Protein AF-A0A0A8L487-F1 (afdb_monomer_lite)

Foldseek 3Di:
DVVVVVVVVVVVVVVVVVVQVVCLVVLNDPNSVVVVVVVVVVVVVVVVVVVVVVVVVVVVVVVVVVVVVVVVVVVVVVVVVVVDDDPVVVVVVVVVVVVVVVVVVVVLVVQLVVQLLVLLVVQVKAADDPPPPPPQARIDTVNQGAQFLQNNVVDDLVSNLVNLQSLVVSLVSNCVSVVHDQPDPDGSDDPPCSLLSQLSSLLSLVVSCVSLVLEDQQADSLVCCVPQNSSNSVSCSSVVHRDDDPNPSPDDDDSDSVVSSVSSVVRRPDD

Sequence (271 aa):
MKLLLLQQEVEQLKEEVGKQLDGGFAGKGQLGKQLQKLDVYNEKHRLVKLRQRVHLVKNKLDSKRDRHAQLEQHLKDRKRSQLDGNAQGIEEVVAEETLGMRMLSQVLQRNQSVLFAELCQWFRIEKCDEESSSNLSAYTIWEMPIANLKYTNEMEPEKLILSMQYVQQYISFSLNIWLFEGTSDVPITNDQSIIQNYSQLIYNTLRLLRARNLVSESVSIRDILIRYDLDGMLYHFSRNIFLSSLDDASNAYPPTLQNIKLLVTSMIPSI

Structure (mmCIF, N/CA/C/O backbone):
data_AF-A0A0A8L487-F1
#
_entry.id   AF-A0A0A8L487-F1
#
loop_
_atom_site.group_PDB
_atom_site.id
_atom_site.type_symbol
_atom_site.label_atom_id
_atom_site.label_alt_id
_atom_site.label_comp_id
_atom_site.label_asym_id
_atom_site.label_entity_id
_atom_site.label_seq_id
_atom_site.pdbx_PDB_ins_code
_atom_site.Cartn_x
_atom_site.Cartn_y
_atom_site.Cartn_z
_atom_site.occupancy
_atom_site.B_iso_or_equiv
_atom_site.auth_seq_id
_atom_site.auth_comp_id
_atom_site.auth_asym_id
_atom_site.auth_atom_id
_atom_site.pdbx_PDB_model_num
ATOM 1 N N . MET A 1 1 ? -0.653 83.444 -1.523 1.00 54.44 1 MET A N 1
ATOM 2 C CA . MET A 1 1 ? -1.678 83.400 -0.451 1.00 54.44 1 MET A CA 1
ATOM 3 C C . MET A 1 1 ? -2.549 82.142 -0.494 1.00 54.44 1 MET A C 1
ATOM 5 O O . MET A 1 1 ? -2.599 81.458 0.512 1.00 54.44 1 MET A O 1
ATOM 9 N N . LYS A 1 2 ? -3.173 81.772 -1.627 1.00 57.38 2 LYS A N 1
ATOM 10 C CA . LYS A 1 2 ? -4.039 80.570 -1.716 1.00 57.38 2 LYS A CA 1
ATOM 11 C C . LYS A 1 2 ? -3.330 79.226 -1.451 1.00 57.38 2 LYS A C 1
ATOM 13 O O . LYS A 1 2 ? -3.912 78.364 -0.814 1.00 57.38 2 LYS A O 1
ATOM 18 N N . LEU A 1 3 ? -2.071 79.069 -1.875 1.00 63.00 3 LEU A N 1
ATOM 19 C CA . LEU A 1 3 ? -1.277 77.848 -1.637 1.00 63.00 3 LEU A CA 1
ATOM 20 C C . LEU A 1 3 ? -0.909 77.626 -0.161 1.00 63.00 3 LEU A C 1
ATOM 22 O O . LEU A 1 3 ? -0.902 76.491 0.292 1.00 63.00 3 LEU A O 1
ATOM 26 N N . LEU A 1 4 ? -0.656 78.704 0.589 1.00 71.50 4 LEU A N 1
ATOM 27 C CA . LEU A 1 4 ? -0.342 78.637 2.022 1.00 71.50 4 LEU A CA 1
ATOM 28 C C . LEU A 1 4 ? -1.570 78.254 2.857 1.00 71.50 4 LEU A C 1
ATOM 30 O O . LEU A 1 4 ? -1.445 77.471 3.790 1.00 71.50 4 LEU A O 1
ATOM 34 N N . LEU A 1 5 ? -2.753 78.756 2.483 1.00 76.00 5 LEU A N 1
ATOM 35 C CA . LEU A 1 5 ? -4.018 78.384 3.124 1.00 76.00 5 LEU A CA 1
ATOM 36 C C . LEU A 1 5 ? -4.372 76.914 2.857 1.00 76.00 5 LEU A C 1
ATOM 38 O O . LEU A 1 5 ? -4.698 76.195 3.792 1.00 76.00 5 LEU A O 1
ATOM 42 N N . LEU A 1 6 ? -4.192 76.440 1.619 1.00 70.81 6 LEU A N 1
ATOM 43 C CA . LEU A 1 6 ? -4.351 75.022 1.271 1.00 70.81 6 LEU A CA 1
ATOM 44 C C . LEU A 1 6 ? -3.363 74.118 2.023 1.00 70.81 6 LEU A C 1
ATOM 46 O O . LEU A 1 6 ? -3.737 73.040 2.468 1.00 70.81 6 LEU A O 1
ATOM 50 N N . GLN A 1 7 ? -2.111 74.549 2.201 1.00 74.25 7 GLN A N 1
ATOM 51 C CA . GLN A 1 7 ? -1.133 73.803 3.001 1.00 74.25 7 GLN A CA 1
ATOM 52 C C . GLN A 1 7 ? -1.535 73.717 4.477 1.00 74.25 7 GLN A C 1
ATOM 54 O O . GLN A 1 7 ? -1.377 72.664 5.089 1.00 74.25 7 GLN A O 1
ATOM 59 N N . GLN A 1 8 ? -2.079 74.800 5.035 1.00 79.81 8 GLN A N 1
ATOM 60 C CA . GLN A 1 8 ? -2.584 74.819 6.407 1.00 79.81 8 GLN A CA 1
ATOM 61 C C . GLN A 1 8 ? -3.815 73.926 6.586 1.00 79.81 8 GLN A C 1
ATOM 63 O O . GLN A 1 8 ? -3.880 73.187 7.564 1.00 79.81 8 GLN A O 1
ATOM 68 N N . GLU A 1 9 ? -4.755 73.945 5.641 1.00 76.56 9 GLU A N 1
ATOM 69 C CA . GLU A 1 9 ? -5.935 73.071 5.666 1.00 76.56 9 GLU A CA 1
ATOM 70 C C . GLU A 1 9 ? -5.547 71.590 5.543 1.00 76.56 9 GLU A C 1
ATOM 72 O O . GLU A 1 9 ? -6.096 70.746 6.248 1.00 76.56 9 GLU A O 1
ATOM 77 N N . VAL A 1 10 ? -4.556 71.264 4.706 1.00 76.50 10 VAL A N 1
ATOM 78 C CA . VAL A 1 10 ? -4.051 69.889 4.559 1.00 76.50 10 VAL A CA 1
ATOM 79 C C . VAL A 1 10 ? -3.333 69.408 5.823 1.00 76.50 10 VAL A C 1
ATOM 81 O O . VAL A 1 10 ? -3.543 68.267 6.232 1.00 76.50 10 VAL A O 1
ATOM 84 N N . GLU A 1 11 ? -2.522 70.248 6.472 1.00 78.56 11 GLU A N 1
ATOM 85 C CA . GLU A 1 11 ? -1.881 69.892 7.749 1.00 78.56 11 GLU A CA 1
ATOM 86 C C . GLU A 1 11 ? -2.906 69.736 8.885 1.00 78.56 11 GLU A C 1
ATOM 88 O O . GLU A 1 11 ? -2.810 68.797 9.674 1.00 78.56 11 GLU A O 1
ATOM 93 N N . GLN A 1 12 ? -3.950 70.570 8.926 1.00 78.31 12 GLN A N 1
ATOM 94 C CA . GLN A 1 12 ? -5.044 70.419 9.894 1.00 78.31 12 GLN A CA 1
ATOM 95 C C . GLN A 1 12 ? -5.823 69.117 9.681 1.00 78.31 12 GLN A C 1
ATOM 97 O O . GLN A 1 12 ? -6.021 68.364 10.633 1.00 78.31 12 GLN A O 1
ATOM 102 N N . LEU A 1 13 ? -6.189 68.797 8.435 1.00 75.69 13 LEU A N 1
ATOM 103 C CA . LEU A 1 13 ? -6.849 67.533 8.093 1.00 75.69 13 LEU A CA 1
ATOM 104 C C . LEU A 1 13 ? -5.976 66.322 8.439 1.00 75.69 13 LEU A C 1
ATOM 106 O O . LEU A 1 13 ? -6.479 65.305 8.913 1.00 75.69 13 LEU A O 1
ATOM 110 N N . LYS A 1 14 ? -4.661 66.426 8.242 1.00 77.75 14 LYS A N 1
ATOM 111 C CA . LYS A 1 14 ? -3.708 65.365 8.575 1.00 77.75 14 LYS A CA 1
ATOM 112 C C . LYS A 1 14 ? -3.603 65.139 10.084 1.00 77.75 14 LYS A C 1
ATOM 114 O O . LYS A 1 14 ? -3.602 63.986 10.513 1.00 77.75 14 LYS A O 1
ATOM 119 N N . GLU A 1 15 ? -3.566 66.197 10.894 1.00 77.31 15 GLU A N 1
ATOM 120 C CA . GLU A 1 15 ? -3.622 66.068 12.356 1.00 77.31 15 GLU A CA 1
ATOM 121 C C . GLU A 1 15 ? -4.956 65.493 12.841 1.00 77.31 15 GLU A C 1
ATOM 123 O O . GLU A 1 15 ? -4.983 64.688 13.774 1.00 77.31 15 GLU A O 1
ATOM 128 N N . GLU A 1 16 ? -6.068 65.904 12.236 1.00 72.75 16 GLU A N 1
ATOM 129 C CA . GLU A 1 16 ? -7.404 65.472 12.642 1.00 72.75 16 GLU A CA 1
ATOM 130 C C . GLU A 1 16 ? -7.633 63.989 12.316 1.00 72.75 16 GLU A C 1
ATOM 132 O O . GLU A 1 16 ? -8.106 63.226 13.162 1.00 72.75 16 GLU A O 1
ATOM 137 N N . VAL A 1 17 ? -7.175 63.546 11.141 1.00 67.44 17 VAL A N 1
ATOM 138 C CA . VAL A 1 17 ? -7.142 62.129 10.753 1.00 67.44 17 VAL A CA 1
ATOM 139 C C . VAL A 1 17 ? -6.165 61.339 11.628 1.00 67.44 17 VAL A C 1
ATOM 141 O O . VAL A 1 17 ? -6.508 60.244 12.072 1.00 67.44 17 VAL A O 1
ATOM 144 N N . GLY A 1 18 ? -4.992 61.893 11.952 1.00 67.75 18 GLY A N 1
ATOM 145 C CA . GLY A 1 18 ? -4.028 61.273 12.869 1.00 67.75 18 GLY A CA 1
ATOM 146 C C . GLY A 1 18 ? -4.623 61.019 14.257 1.00 67.75 18 GLY A C 1
ATOM 147 O O . GLY A 1 18 ? -4.592 59.895 14.752 1.00 67.75 18 GLY A O 1
ATOM 148 N N . LYS A 1 19 ? -5.291 62.021 14.843 1.00 65.00 19 LYS A N 1
ATOM 149 C CA . LYS A 1 19 ? -5.972 61.900 16.146 1.00 65.00 19 LYS A CA 1
ATOM 150 C C . LYS A 1 19 ? -7.142 60.908 16.110 1.00 65.00 19 LYS A C 1
ATOM 152 O O . LYS A 1 19 ? -7.378 60.206 17.096 1.00 65.00 19 LYS A O 1
ATOM 157 N N . GLN A 1 20 ? -7.873 60.821 14.997 1.00 61.28 20 GLN A N 1
ATOM 158 C CA . GLN A 1 20 ? -8.946 59.833 14.826 1.00 61.28 20 GLN A CA 1
ATOM 159 C C . GLN A 1 20 ? -8.416 58.404 14.668 1.00 61.28 20 GLN A C 1
ATOM 161 O O . GLN A 1 20 ? -9.015 57.475 15.217 1.00 61.28 20 GLN A O 1
ATOM 166 N N . LEU A 1 21 ? -7.294 58.219 13.970 1.00 60.22 21 LEU A N 1
ATOM 167 C CA . LEU A 1 21 ? -6.626 56.925 13.846 1.00 60.22 21 LEU A CA 1
ATOM 168 C C . LEU A 1 21 ? -6.054 56.480 15.196 1.00 60.22 21 LEU A C 1
ATOM 170 O O . LEU A 1 21 ? -6.363 55.377 15.644 1.00 60.22 21 LEU A O 1
ATOM 174 N N . ASP A 1 22 ? -5.354 57.360 15.911 1.00 60.41 22 ASP A N 1
ATOM 175 C CA . ASP A 1 22 ? -4.797 57.058 17.234 1.00 60.41 22 ASP A CA 1
ATOM 176 C C . ASP A 1 22 ? -5.899 56.764 18.270 1.00 60.41 22 ASP A C 1
ATOM 178 O O . ASP A 1 22 ? -5.801 55.820 19.058 1.00 60.41 22 ASP A O 1
ATOM 182 N N . GLY A 1 23 ? -7.020 57.495 18.226 1.00 55.66 23 GLY A N 1
ATOM 183 C CA . GLY A 1 23 ? -8.204 57.215 19.049 1.00 55.66 23 GLY A CA 1
ATOM 184 C C . GLY A 1 23 ? -8.968 55.941 18.645 1.00 55.66 23 GLY A C 1
ATOM 185 O O . GLY A 1 23 ? -9.620 55.306 19.487 1.00 55.66 23 GLY A O 1
ATOM 186 N N . GLY A 1 24 ? -8.884 55.550 17.371 1.00 54.09 24 GLY A N 1
ATOM 187 C CA . GLY A 1 24 ? -9.436 54.314 16.817 1.00 54.09 24 GLY A CA 1
ATOM 188 C C . GLY A 1 24 ? -8.656 53.076 17.262 1.00 54.09 24 GLY A C 1
ATOM 189 O O . GLY A 1 24 ? -9.270 52.112 17.724 1.00 54.09 24 GLY A O 1
ATOM 190 N N . PHE A 1 25 ? -7.323 53.139 17.217 1.00 54.44 25 PHE A N 1
ATOM 191 C CA . PHE A 1 25 ? -6.425 52.080 17.690 1.00 54.44 25 PHE A CA 1
ATOM 192 C C . PHE A 1 25 ? -6.387 51.967 19.223 1.00 54.44 25 PHE A C 1
ATOM 194 O O . PHE A 1 25 ? -6.258 50.865 19.750 1.00 54.44 25 PHE A O 1
ATOM 201 N N . ALA A 1 26 ? -6.615 53.062 19.958 1.00 56.38 26 ALA A N 1
ATOM 202 C CA . ALA A 1 26 ? -6.742 53.054 21.421 1.00 56.38 26 ALA A CA 1
ATOM 203 C C . ALA A 1 26 ? -8.111 52.554 21.948 1.00 56.38 26 ALA A C 1
ATOM 205 O O . ALA A 1 26 ? -8.386 52.633 23.148 1.00 56.38 26 ALA A O 1
ATOM 206 N N . GLY A 1 27 ? -9.007 52.066 21.078 1.00 55.84 27 GLY A N 1
ATOM 207 C CA . GLY A 1 27 ? -10.281 51.454 21.479 1.00 55.84 27 GLY A CA 1
ATOM 208 C C . GLY A 1 27 ? -11.403 52.427 21.878 1.00 55.84 27 GLY A C 1
ATOM 209 O O . GLY A 1 27 ? -12.459 51.980 22.326 1.00 55.84 27 GLY A O 1
ATOM 210 N N . LYS A 1 28 ? -11.223 53.749 21.723 1.00 57.69 28 LYS A N 1
ATOM 211 C CA . LYS A 1 28 ? -12.230 54.762 22.114 1.00 57.69 28 LYS A CA 1
ATOM 212 C C . LYS A 1 28 ? -13.146 55.214 20.961 1.00 57.69 28 LYS A C 1
ATOM 214 O O . LYS A 1 28 ? -14.237 55.716 21.235 1.00 57.69 28 LYS A O 1
ATOM 219 N N . GLY A 1 29 ? -12.766 54.985 19.698 1.00 62.41 29 GLY A N 1
ATOM 220 C CA . GLY A 1 29 ? -13.599 55.236 18.505 1.00 62.41 29 GLY A CA 1
ATOM 221 C C . GLY A 1 29 ? -14.628 54.132 18.186 1.00 62.41 29 GLY A C 1
ATOM 222 O O . GLY A 1 29 ? -14.568 53.031 18.736 1.00 62.41 29 GLY A O 1
ATOM 223 N N . GLN A 1 30 ? -15.580 54.396 17.275 1.00 64.81 30 GLN A N 1
ATOM 224 C CA . GLN A 1 30 ? -16.586 53.404 16.836 1.00 64.81 30 GLN A CA 1
ATOM 225 C C . GLN A 1 30 ? -15.948 52.124 16.263 1.00 64.81 30 GLN A C 1
ATOM 227 O O . GLN A 1 30 ? -16.400 51.028 16.592 1.00 64.81 30 GLN A O 1
ATOM 232 N N . LEU A 1 31 ? -14.865 52.256 15.489 1.00 62.50 31 LEU A N 1
ATOM 233 C CA . LEU A 1 31 ? -14.100 51.130 14.939 1.00 62.50 31 LEU A CA 1
ATOM 234 C C . LEU A 1 31 ? -13.396 50.312 16.033 1.00 62.50 31 LEU A C 1
ATOM 236 O O . LEU A 1 31 ? -13.484 49.088 16.032 1.00 62.50 31 LEU A O 1
ATOM 240 N N . GLY A 1 32 ? -12.792 50.969 17.027 1.00 65.62 32 GLY A N 1
ATOM 241 C CA . GLY A 1 32 ? -12.173 50.293 18.173 1.00 65.62 32 GLY A CA 1
ATOM 242 C C . GLY A 1 32 ? -13.182 49.491 19.006 1.00 65.62 32 GLY A C 1
ATOM 243 O O . GLY A 1 32 ? -12.915 48.354 19.389 1.00 65.62 32 GLY A O 1
ATOM 244 N N . LYS A 1 33 ? -14.395 50.026 19.203 1.00 70.88 33 LYS A N 1
ATOM 245 C CA . LYS A 1 33 ? -15.501 49.300 19.855 1.00 70.88 33 LYS A CA 1
ATOM 246 C C . LYS A 1 33 ? -16.010 48.121 19.019 1.00 70.88 33 LYS A C 1
ATOM 248 O O . LYS A 1 33 ? -16.448 47.123 19.588 1.00 70.88 33 LYS A O 1
ATOM 253 N N . GLN A 1 34 ? -15.998 48.224 17.688 1.00 71.88 34 GLN A N 1
ATOM 254 C CA . GLN A 1 34 ? -16.368 47.120 16.794 1.00 71.88 34 GLN A CA 1
ATOM 255 C C . GLN A 1 34 ? -15.306 46.011 16.786 1.00 71.88 34 GLN A C 1
ATOM 257 O O . GLN A 1 34 ? -15.676 44.842 16.873 1.00 71.88 34 GLN A O 1
ATOM 262 N N . LEU A 1 35 ? -14.016 46.361 16.784 1.00 73.56 35 LEU A N 1
ATOM 263 C CA . LEU A 1 35 ? -12.909 45.406 16.913 1.00 73.56 35 LEU A CA 1
ATOM 264 C C . LEU A 1 35 ? -12.944 44.673 18.259 1.00 73.56 35 LEU A C 1
ATOM 266 O O . LEU A 1 35 ? -12.934 43.449 18.278 1.00 73.56 35 LEU A O 1
ATOM 270 N N . GLN A 1 36 ? -13.141 45.388 19.371 1.00 74.12 36 GLN A N 1
ATOM 271 C CA . GLN A 1 36 ? -13.311 44.756 20.687 1.00 74.12 36 GLN A CA 1
ATOM 272 C C . GLN A 1 36 ? -14.511 43.799 20.727 1.00 74.12 36 GLN A C 1
ATOM 274 O O . GLN A 1 36 ? -14.439 42.729 21.327 1.00 74.12 36 GLN A O 1
ATOM 279 N N . LYS A 1 37 ? -15.628 44.147 20.073 1.00 77.56 37 LYS A N 1
ATOM 280 C CA . LYS A 1 37 ? -16.779 43.237 19.948 1.00 77.56 37 LYS A CA 1
ATOM 281 C C . LYS A 1 37 ? -16.441 41.993 19.127 1.00 77.56 37 LYS A C 1
ATOM 283 O O . LYS A 1 37 ? -16.927 40.915 19.464 1.00 77.56 37 LYS A O 1
ATOM 288 N N . LEU A 1 38 ? -15.632 42.133 18.079 1.00 79.88 38 LEU A N 1
ATOM 289 C CA . LEU A 1 38 ? -15.175 41.025 17.246 1.00 79.88 38 LEU A CA 1
ATOM 290 C C . LEU A 1 38 ? -14.206 40.111 18.011 1.00 79.88 38 LEU A C 1
ATOM 292 O O . LEU A 1 38 ? -14.369 38.895 17.962 1.00 79.88 38 LEU A O 1
ATOM 296 N N . ASP A 1 39 ? -13.299 40.670 18.811 1.00 77.38 39 ASP A N 1
ATOM 297 C CA . ASP A 1 39 ? -12.413 39.904 19.696 1.00 77.38 39 ASP A CA 1
ATOM 298 C C . ASP A 1 39 ? -13.201 39.140 20.764 1.00 77.38 39 ASP A C 1
ATOM 300 O O . ASP A 1 39 ? -13.000 37.940 20.955 1.00 77.38 39 ASP A O 1
ATOM 304 N N . VAL A 1 40 ? -14.180 39.791 21.402 1.00 81.12 40 VAL A N 1
ATOM 305 C CA . VAL A 1 40 ? -15.086 39.139 22.362 1.00 81.12 40 VAL A CA 1
ATOM 306 C C . VAL A 1 40 ? -15.902 38.032 21.689 1.00 81.12 40 VAL A C 1
ATOM 308 O O . VAL A 1 40 ? -16.119 36.973 22.283 1.00 81.12 40 VAL A O 1
ATOM 311 N N . TYR A 1 41 ? -16.351 38.239 20.449 1.00 84.56 41 TYR A N 1
ATOM 312 C CA . TYR A 1 41 ? -17.066 37.218 19.686 1.00 84.56 41 TYR A CA 1
ATOM 313 C C . TYR A 1 41 ? -16.162 36.028 19.340 1.00 84.56 41 TYR A C 1
ATOM 315 O O . TYR A 1 41 ? -16.564 34.877 19.532 1.00 84.56 41 TYR A O 1
ATOM 323 N N . ASN A 1 42 ? -14.929 36.289 18.907 1.00 82.25 42 ASN A N 1
ATOM 324 C CA . ASN A 1 42 ? -13.933 35.267 18.598 1.00 82.25 42 ASN A CA 1
ATOM 325 C C . ASN A 1 42 ? -13.561 34.448 19.838 1.00 82.25 42 ASN A C 1
ATOM 327 O O . ASN A 1 42 ? -13.560 33.217 19.781 1.00 82.25 42 ASN A O 1
ATOM 331 N N . GLU A 1 43 ? -13.338 35.098 20.980 1.00 81.81 43 GLU A N 1
ATOM 332 C CA . GLU A 1 43 ? -13.072 34.413 22.248 1.00 81.81 43 GLU A CA 1
ATOM 333 C C . GLU A 1 43 ? -14.289 33.620 22.739 1.00 81.81 43 GLU A C 1
ATOM 335 O O . GLU A 1 43 ? -14.159 32.469 23.165 1.00 81.81 43 GLU A O 1
ATOM 340 N N . LYS A 1 44 ? -15.512 34.144 22.579 1.00 87.06 44 LYS A N 1
ATOM 341 C CA . LYS A 1 44 ? -16.740 33.383 22.865 1.00 87.06 44 LYS A CA 1
ATOM 342 C C . LYS A 1 44 ? -16.849 32.145 21.972 1.00 87.06 44 LYS A C 1
ATOM 344 O O . LYS A 1 44 ? -17.183 31.063 22.459 1.00 87.06 44 LYS A O 1
ATOM 349 N N . HIS A 1 45 ? -16.528 32.268 20.686 1.00 87.25 45 HIS A N 1
ATOM 350 C CA . HIS A 1 45 ? -16.516 31.139 19.761 1.00 87.25 45 HIS A CA 1
ATOM 351 C C . HIS A 1 45 ? -15.440 30.110 20.145 1.00 87.25 45 HIS A C 1
ATOM 353 O O . HIS A 1 45 ? -15.689 28.897 20.106 1.00 87.25 45 HIS A O 1
ATOM 359 N N . ARG A 1 46 ? -14.252 30.568 20.551 1.00 88.00 46 ARG A N 1
ATOM 360 C CA . ARG A 1 46 ? -13.164 29.712 21.031 1.00 88.00 46 ARG A CA 1
ATOM 361 C C . ARG A 1 46 ? -13.568 28.957 22.296 1.00 88.00 46 ARG A C 1
ATOM 363 O O . ARG A 1 46 ? -13.370 27.744 22.355 1.00 88.00 46 ARG A O 1
ATOM 370 N N . LEU A 1 47 ? -14.218 29.626 23.249 1.00 90.00 47 LEU A N 1
ATOM 371 C CA . LEU A 1 47 ? -14.769 29.015 24.461 1.00 90.00 47 LEU A CA 1
ATOM 372 C C . LEU A 1 47 ? -15.819 27.945 24.154 1.00 90.00 47 LEU A C 1
ATOM 374 O O . LEU A 1 47 ? -15.798 26.883 24.772 1.00 90.00 47 LEU A O 1
ATOM 378 N N . VAL A 1 48 ? -16.713 28.177 23.187 1.00 90.50 48 VAL A N 1
ATOM 379 C CA . VAL A 1 48 ? -17.699 27.167 22.762 1.00 90.50 48 V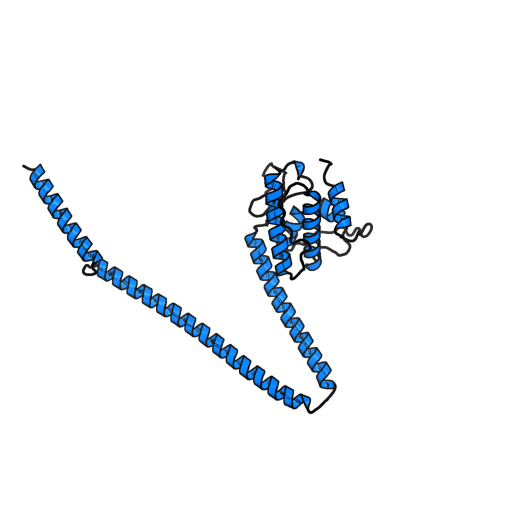AL A CA 1
ATOM 380 C C . VAL A 1 48 ? -17.001 25.931 22.190 1.00 90.50 48 VAL A C 1
ATOM 382 O O . VAL A 1 48 ? -17.298 24.815 22.620 1.00 90.50 48 VAL A O 1
ATOM 385 N N . LYS A 1 49 ? -16.019 26.112 21.294 1.00 88.94 49 LYS A N 1
ATOM 386 C CA . LYS A 1 49 ? -15.213 25.001 20.755 1.00 88.94 49 LYS A CA 1
ATOM 387 C C . LYS A 1 49 ? -14.472 24.251 21.868 1.00 88.94 49 LYS A C 1
ATOM 389 O O . LYS A 1 49 ? -14.414 23.022 21.852 1.00 88.94 49 LYS A O 1
ATOM 394 N N . LEU A 1 50 ? -13.925 24.971 22.848 1.00 89.25 50 LEU A N 1
ATOM 395 C CA . LEU A 1 50 ? -13.226 24.371 23.982 1.00 89.25 50 LEU A CA 1
ATOM 396 C C . LEU A 1 50 ? -14.181 23.544 24.854 1.00 89.25 50 LEU A C 1
ATOM 398 O O . LEU A 1 50 ? -13.866 22.406 25.185 1.00 89.25 50 LEU A O 1
ATOM 402 N N . ARG A 1 51 ? -15.377 24.065 25.158 1.00 89.50 51 ARG A N 1
ATOM 403 C CA . ARG A 1 51 ? -16.417 23.338 25.908 1.00 89.50 51 ARG A CA 1
ATOM 404 C C . ARG A 1 51 ? -16.858 22.067 25.191 1.00 89.50 51 ARG A C 1
ATOM 406 O O . ARG A 1 51 ? -16.976 21.029 25.832 1.00 89.50 51 ARG A O 1
ATOM 413 N N . GLN A 1 52 ? -17.048 22.125 23.872 1.00 90.62 52 GLN A N 1
ATOM 414 C CA . GLN A 1 52 ? -17.368 20.942 23.068 1.00 90.62 52 GLN A CA 1
ATOM 415 C C . GLN A 1 52 ? -16.254 19.891 23.147 1.00 90.62 52 GLN A C 1
ATOM 417 O O . GLN A 1 52 ? -16.534 18.716 23.373 1.00 90.62 52 GLN A O 1
ATOM 422 N N . ARG A 1 53 ? -14.983 20.304 23.041 1.00 88.25 53 ARG A N 1
ATOM 423 C CA . ARG A 1 53 ? -13.836 19.396 23.209 1.00 88.25 53 ARG A CA 1
ATOM 424 C C . ARG A 1 53 ? -13.787 18.782 24.607 1.00 88.25 53 ARG A C 1
ATOM 426 O O . ARG A 1 53 ? -13.596 17.576 24.717 1.00 88.25 53 ARG A O 1
ATOM 433 N N . VAL A 1 54 ? -14.004 19.575 25.656 1.00 90.88 54 VAL A N 1
ATOM 434 C CA . VAL A 1 54 ? -14.061 19.083 27.044 1.00 90.88 54 VAL A CA 1
ATOM 435 C C . VAL A 1 54 ? -15.181 18.058 27.210 1.00 90.88 54 VAL A C 1
ATOM 437 O O . VAL A 1 54 ? -14.956 17.005 27.799 1.00 90.88 54 VAL A O 1
ATOM 440 N N . HIS A 1 55 ? -16.361 18.314 26.642 1.00 91.50 55 HIS A N 1
ATOM 441 C CA . HIS A 1 55 ? -17.479 17.375 26.694 1.00 91.50 55 HIS A CA 1
ATOM 442 C C . HIS A 1 55 ? -17.164 16.059 25.963 1.00 91.50 55 HIS A C 1
ATOM 444 O O . HIS A 1 55 ? -17.387 14.984 26.510 1.00 91.50 55 HIS A O 1
ATOM 450 N N . LEU A 1 56 ? -16.550 16.123 24.776 1.00 90.19 56 LEU A N 1
ATOM 451 C CA . LEU A 1 56 ? -16.101 14.931 24.046 1.00 90.19 56 LEU A CA 1
ATOM 452 C C . LEU A 1 56 ? -15.051 14.126 24.824 1.00 90.19 56 LEU A C 1
ATOM 454 O O . LEU A 1 56 ? -15.109 12.897 24.843 1.00 90.19 56 LEU A O 1
ATOM 458 N N . VAL A 1 57 ? -14.092 14.800 25.465 1.00 90.38 57 VAL A N 1
ATOM 459 C CA . VAL A 1 57 ? -13.077 14.141 26.302 1.00 90.38 57 VAL A CA 1
ATOM 460 C C . VAL A 1 57 ? -13.725 13.484 27.518 1.00 90.38 57 VAL A C 1
ATOM 462 O O . VAL A 1 57 ? -13.381 12.348 27.832 1.00 90.38 57 VAL A O 1
ATOM 465 N N . LYS A 1 58 ? -14.698 14.147 28.154 1.00 92.19 58 LYS A N 1
ATOM 466 C CA . LYS A 1 58 ? -15.456 13.580 29.272 1.00 92.19 58 LYS A CA 1
ATOM 467 C C . LYS A 1 58 ? -16.211 12.316 28.854 1.00 92.19 58 LYS A C 1
ATOM 469 O O . LYS A 1 58 ? -16.024 11.283 29.480 1.00 92.19 58 LYS A O 1
ATOM 474 N N . ASN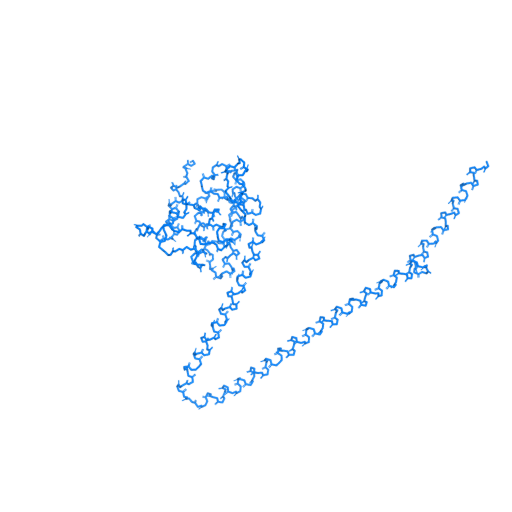 A 1 59 ? -16.933 12.348 27.733 1.00 90.62 59 ASN A N 1
ATOM 475 C CA . ASN A 1 59 ? -17.656 11.173 27.228 1.00 90.62 59 ASN A CA 1
ATOM 476 C C . ASN A 1 59 ? -16.705 10.003 26.910 1.00 90.62 59 ASN A C 1
ATOM 478 O O . ASN A 1 59 ? -17.021 8.845 27.176 1.00 90.62 59 ASN A O 1
ATOM 482 N N . LYS A 1 60 ? -15.507 10.291 26.379 1.00 90.88 60 LYS A N 1
ATOM 483 C CA . LYS A 1 60 ? -14.464 9.271 26.173 1.00 90.88 60 LYS A CA 1
ATOM 484 C C . LYS A 1 60 ? -13.926 8.710 27.491 1.00 90.88 60 LYS A C 1
ATOM 486 O O . LYS A 1 60 ? -13.624 7.521 27.551 1.00 90.88 60 LYS A O 1
ATOM 491 N N . LEU A 1 61 ? -13.764 9.549 28.513 1.00 92.00 61 LEU A N 1
ATOM 492 C CA . LEU A 1 61 ? -13.312 9.128 29.838 1.00 92.00 61 LEU A CA 1
ATOM 493 C C . LEU A 1 61 ? -14.351 8.220 30.501 1.00 92.00 61 LEU A C 1
ATOM 495 O O . LEU A 1 61 ? -13.987 7.149 30.978 1.00 92.00 61 LEU A O 1
ATOM 499 N N . ASP A 1 62 ? -15.621 8.619 30.468 1.00 91.56 62 ASP A N 1
ATOM 500 C CA . ASP A 1 62 ? -16.732 7.860 31.041 1.00 91.56 62 ASP A CA 1
ATOM 501 C C . ASP A 1 62 ? -16.845 6.490 30.350 1.00 91.56 62 ASP A C 1
ATOM 503 O O . ASP A 1 62 ? -16.790 5.460 31.015 1.00 91.56 62 ASP A O 1
ATOM 507 N N . SER A 1 63 ? -16.791 6.449 29.012 1.00 88.75 63 SER A N 1
ATOM 508 C CA . SER A 1 63 ? -16.761 5.187 28.256 1.00 88.75 63 SER A CA 1
ATOM 509 C C . SER A 1 63 ? -15.564 4.288 28.611 1.00 88.75 63 SER A C 1
ATOM 511 O O . SER A 1 63 ? -15.706 3.067 28.715 1.00 88.75 63 SER A O 1
ATOM 513 N N . LYS A 1 64 ? -14.370 4.862 28.830 1.00 89.06 64 LYS A N 1
ATOM 514 C CA . LYS A 1 64 ? -13.201 4.092 29.290 1.00 89.06 64 LYS A CA 1
ATOM 515 C C . LYS A 1 64 ? -13.376 3.576 30.718 1.00 89.06 64 LYS A C 1
ATOM 517 O O . LYS A 1 64 ? -12.922 2.472 31.007 1.00 89.06 64 LYS A O 1
ATOM 522 N N . ARG A 1 65 ? -14.009 4.355 31.596 1.00 91.00 65 ARG A N 1
ATOM 523 C CA . ARG A 1 65 ? -14.281 3.975 32.985 1.00 91.00 65 ARG A CA 1
ATOM 524 C C . ARG A 1 65 ? -15.293 2.834 33.057 1.00 91.00 65 ARG A C 1
ATOM 526 O O . ARG A 1 65 ? -15.049 1.878 33.786 1.00 91.00 65 ARG A O 1
ATOM 533 N N . ASP A 1 66 ? -16.347 2.886 32.249 1.00 89.19 66 ASP A N 1
ATOM 534 C CA . ASP A 1 66 ? -17.339 1.812 32.145 1.00 89.19 66 ASP A CA 1
ATOM 535 C C . ASP A 1 66 ? -16.696 0.523 31.629 1.00 89.19 66 ASP A C 1
ATOM 537 O O . ASP A 1 66 ? -16.867 -0.547 32.212 1.00 89.19 66 ASP A O 1
ATOM 541 N N . ARG A 1 67 ? -15.858 0.630 30.591 1.00 89.00 67 ARG A N 1
ATOM 542 C CA . ARG A 1 67 ? -15.096 -0.512 30.075 1.00 89.00 67 ARG A CA 1
ATOM 543 C C . ARG A 1 67 ? -14.129 -1.082 31.114 1.00 89.00 67 ARG A C 1
ATOM 545 O O . ARG A 1 67 ? -13.977 -2.295 31.195 1.00 89.00 67 ARG A O 1
ATOM 552 N N . HIS A 1 68 ? -13.480 -0.233 31.911 1.00 87.75 68 HIS A N 1
ATOM 553 C CA . HIS A 1 68 ? -12.630 -0.688 33.011 1.00 87.75 68 HIS A CA 1
ATOM 554 C C . HIS A 1 68 ? -13.443 -1.448 34.066 1.00 87.75 68 HIS A C 1
ATOM 556 O O . HIS A 1 68 ? -13.030 -2.526 34.477 1.00 87.75 68 HIS A O 1
ATOM 562 N N . ALA A 1 69 ? -14.604 -0.928 34.473 1.00 88.19 69 ALA A N 1
ATOM 563 C CA . ALA A 1 69 ? -15.486 -1.601 35.426 1.00 88.19 69 ALA A CA 1
ATOM 564 C C . ALA A 1 69 ? -15.961 -2.971 34.908 1.00 88.19 69 ALA A C 1
ATOM 566 O O . ALA A 1 69 ? -15.918 -3.950 35.650 1.00 88.19 69 ALA A O 1
ATOM 567 N N . GLN A 1 70 ? -16.326 -3.063 33.624 1.00 85.19 70 GLN A N 1
ATOM 568 C CA . GLN A 1 70 ? -16.676 -4.332 32.974 1.00 85.19 70 GLN A CA 1
ATOM 569 C C . GLN A 1 70 ? -15.499 -5.316 32.978 1.00 85.19 70 GLN A C 1
ATOM 571 O O . GLN A 1 70 ? -15.657 -6.466 33.376 1.00 85.19 70 GLN A O 1
ATOM 576 N N . LEU A 1 71 ? -14.299 -4.871 32.591 1.00 81.31 71 LEU A N 1
ATOM 577 C CA . LEU A 1 71 ? -13.097 -5.713 32.604 1.00 81.31 71 LEU A CA 1
ATOM 578 C C . LEU A 1 71 ? -12.735 -6.183 34.021 1.00 81.31 71 LEU A C 1
ATOM 580 O O . LEU A 1 71 ? -12.348 -7.333 34.210 1.00 81.31 71 LEU A O 1
ATOM 584 N N . GLU A 1 72 ? -12.886 -5.322 35.027 1.00 86.44 72 GLU A N 1
ATOM 585 C CA . GLU A 1 72 ? -12.646 -5.673 36.426 1.00 86.44 72 GLU A CA 1
ATOM 586 C C . GLU A 1 72 ? -13.657 -6.716 36.931 1.00 86.44 72 GLU A C 1
ATOM 588 O O . GLU A 1 72 ? -13.289 -7.622 37.682 1.00 86.44 72 GLU A O 1
ATOM 593 N N . GLN A 1 73 ? -14.913 -6.627 36.487 1.00 84.31 73 GLN A N 1
ATOM 594 C CA . GLN A 1 73 ? -15.940 -7.629 36.760 1.00 84.31 73 GLN A CA 1
ATOM 595 C C . GLN A 1 73 ? -15.605 -8.968 36.089 1.00 84.31 73 GLN A C 1
ATOM 597 O O . GLN A 1 73 ? -15.539 -9.980 36.782 1.00 84.31 73 GLN A O 1
ATOM 602 N N . HIS A 1 74 ? -15.247 -8.971 34.801 1.00 76.75 74 HIS A N 1
ATOM 603 C CA . HIS A 1 74 ? -14.797 -10.181 34.103 1.00 76.75 74 HIS A CA 1
ATOM 604 C C . HIS A 1 74 ? -13.581 -10.834 34.774 1.00 76.75 74 HIS A C 1
ATOM 606 O O . HIS A 1 74 ? -13.504 -12.056 34.859 1.00 76.75 74 HIS A O 1
ATOM 612 N N . LEU A 1 75 ? -12.634 -10.050 35.302 1.00 77.44 75 LEU A N 1
ATOM 613 C CA . LEU A 1 75 ? -11.495 -10.589 36.052 1.00 77.44 75 LEU A CA 1
ATOM 614 C C . LEU A 1 75 ? -11.914 -11.229 37.385 1.00 77.44 75 LEU A C 1
ATOM 616 O O . LEU A 1 75 ? -11.329 -12.238 37.785 1.00 77.44 75 LEU A O 1
ATOM 620 N N . LYS A 1 76 ? -12.910 -10.666 38.080 1.00 78.19 76 LYS A N 1
ATOM 621 C CA . LYS A 1 76 ? -13.473 -11.250 39.310 1.00 78.19 76 LYS A CA 1
ATOM 622 C C . LYS A 1 76 ? -14.242 -12.539 39.011 1.00 78.19 76 LYS A C 1
ATOM 624 O O . LYS A 1 76 ? -14.075 -13.516 39.741 1.00 78.19 76 LYS A O 1
ATOM 629 N N . ASP A 1 77 ? -14.995 -12.567 37.918 1.00 73.75 77 ASP A N 1
ATOM 630 C CA . ASP A 1 77 ? -15.763 -13.735 37.484 1.00 73.75 77 ASP A CA 1
ATOM 631 C C . ASP A 1 77 ? -14.843 -14.856 36.971 1.00 73.75 77 ASP A C 1
ATOM 633 O O . ASP A 1 77 ? -15.012 -16.016 37.343 1.00 73.75 77 ASP A O 1
ATOM 637 N N . ARG A 1 78 ? -13.764 -14.519 36.249 1.00 63.66 78 ARG A N 1
ATOM 638 C CA . ARG A 1 78 ? -12.734 -15.479 35.813 1.00 63.66 78 ARG A CA 1
ATOM 639 C C . ARG A 1 78 ? -11.996 -16.123 36.990 1.00 63.66 78 ARG A C 1
ATOM 641 O O . ARG A 1 78 ? -11.723 -17.318 36.954 1.00 63.66 78 ARG A O 1
ATOM 648 N N . LYS A 1 79 ? -11.716 -15.367 38.061 1.00 61.16 79 LYS A N 1
ATOM 649 C CA . LYS A 1 79 ? -11.135 -15.918 39.303 1.00 61.16 79 LYS A CA 1
ATOM 650 C C . LYS A 1 79 ? -12.079 -16.887 40.022 1.00 61.16 79 LYS A C 1
ATOM 652 O O . LYS A 1 79 ? -11.597 -17.807 40.671 1.00 61.16 79 LYS A O 1
ATOM 657 N N . ARG A 1 80 ? -13.400 -16.695 39.911 1.00 58.84 80 ARG A N 1
ATOM 658 C CA . ARG A 1 80 ? -14.403 -17.642 40.431 1.00 58.84 80 ARG A CA 1
ATOM 659 C C . ARG A 1 80 ? -14.530 -18.882 39.545 1.00 58.84 80 ARG A C 1
ATOM 661 O O . ARG A 1 80 ? -14.594 -19.980 40.074 1.00 58.84 80 ARG A O 1
ATOM 668 N N . SER A 1 81 ? -14.481 -18.718 38.224 1.00 53.91 81 SER A N 1
ATOM 669 C CA . SER A 1 81 ? -14.569 -19.824 37.260 1.00 53.91 81 SER A CA 1
ATOM 670 C C . SER A 1 81 ? -13.330 -20.730 37.232 1.00 53.91 81 SER A C 1
ATOM 672 O O . SER A 1 81 ? -13.450 -21.889 36.859 1.00 53.91 81 SER A O 1
ATOM 674 N N . GLN A 1 82 ? -12.149 -20.246 37.636 1.00 54.72 82 GLN A N 1
ATOM 675 C CA . GLN A 1 82 ? -10.928 -21.066 37.724 1.00 54.72 82 GLN A CA 1
ATOM 676 C C . GLN A 1 82 ? -10.929 -22.085 38.880 1.00 54.72 82 GLN A C 1
ATOM 678 O O . GLN A 1 82 ? -10.041 -22.933 38.924 1.00 54.72 82 GLN A O 1
ATOM 683 N N . LEU A 1 83 ? -11.894 -22.016 39.806 1.00 56.75 83 LEU A N 1
ATOM 684 C CA . LEU A 1 83 ? -12.041 -22.990 40.896 1.00 56.75 83 LEU A CA 1
ATOM 685 C C . LEU A 1 83 ? -12.838 -24.239 40.480 1.00 56.75 83 LEU A C 1
ATOM 687 O O . LEU A 1 83 ? -12.618 -25.297 41.062 1.00 56.75 83 LEU A O 1
ATOM 691 N N . ASP A 1 84 ? -13.669 -24.145 39.438 1.00 53.59 84 ASP A N 1
ATOM 692 C CA . ASP A 1 84 ? -14.434 -25.265 38.883 1.00 53.59 84 ASP A CA 1
ATOM 693 C C . ASP A 1 84 ? -13.852 -25.658 37.519 1.00 53.59 84 ASP A C 1
ATOM 695 O O . ASP A 1 84 ? -14.262 -25.189 36.457 1.00 53.59 84 ASP A O 1
ATOM 699 N N . GLY A 1 85 ? -12.821 -26.504 37.551 1.00 55.03 85 GLY A N 1
ATOM 700 C CA . GLY A 1 85 ? -12.154 -27.017 36.358 1.00 55.03 85 GLY A CA 1
ATOM 701 C C . GLY A 1 85 ? -13.050 -27.952 35.544 1.00 55.03 85 GLY A C 1
ATOM 702 O O . GLY A 1 85 ? -12.998 -29.164 35.726 1.00 55.03 85 GLY A O 1
ATOM 703 N N . ASN A 1 86 ? -13.820 -27.395 34.608 1.00 53.62 86 ASN A N 1
ATOM 704 C CA . ASN A 1 86 ? -14.540 -28.143 33.578 1.00 53.62 86 ASN A CA 1
ATOM 705 C C . ASN A 1 86 ? -13.878 -27.941 32.209 1.00 53.62 86 ASN A C 1
ATOM 707 O O . ASN A 1 86 ? -13.749 -26.820 31.721 1.00 53.62 86 ASN A O 1
ATOM 711 N N . ALA A 1 87 ? -13.512 -29.046 31.556 1.00 56.78 87 ALA A N 1
ATOM 712 C CA . ALA A 1 87 ? -12.914 -29.072 30.218 1.00 56.78 87 ALA A CA 1
ATOM 713 C C . ALA A 1 87 ? -13.787 -28.404 29.128 1.00 56.78 87 ALA A C 1
ATOM 715 O O . ALA A 1 87 ? -13.256 -27.971 28.110 1.00 56.78 87 ALA A O 1
ATOM 716 N N . GLN A 1 88 ? -15.094 -28.236 29.368 1.00 54.41 88 GLN A N 1
ATOM 717 C CA . GLN A 1 88 ? -16.004 -27.464 28.507 1.00 54.41 88 GLN A CA 1
ATOM 718 C C . GLN A 1 88 ? -15.646 -25.969 28.423 1.00 54.41 88 GLN A C 1
ATOM 720 O O . GLN A 1 88 ? -15.880 -25.348 27.392 1.00 54.41 88 GLN A O 1
ATOM 725 N N . GLY A 1 89 ? -15.005 -25.401 29.452 1.00 55.62 89 GLY A N 1
ATOM 726 C CA . GLY A 1 89 ? -14.579 -24.000 29.435 1.00 55.62 89 GLY A CA 1
ATOM 727 C C . GLY A 1 89 ? -13.401 -23.723 28.495 1.00 55.62 89 GLY A C 1
ATOM 728 O O . GLY A 1 89 ? -13.199 -22.583 28.101 1.00 55.62 89 GLY A O 1
ATOM 729 N N . ILE A 1 90 ? -12.621 -24.739 28.103 1.00 59.94 90 ILE A N 1
ATOM 730 C CA . ILE A 1 90 ? -11.476 -24.546 27.197 1.00 59.94 90 ILE A CA 1
ATOM 731 C C . ILE A 1 90 ? -11.959 -24.351 25.758 1.00 59.94 90 ILE A C 1
ATOM 733 O O . ILE A 1 90 ? -11.467 -23.458 25.077 1.00 59.94 90 ILE A O 1
ATOM 737 N N . GLU A 1 91 ? -12.941 -25.130 25.298 1.00 64.94 91 GLU A N 1
ATOM 738 C CA . GLU A 1 91 ? -13.522 -24.951 23.958 1.00 64.94 91 GLU A CA 1
ATOM 739 C C . GLU A 1 91 ? -14.242 -23.605 23.823 1.00 64.94 91 GLU A C 1
ATOM 741 O O . GLU A 1 91 ? -14.107 -22.939 22.798 1.00 64.94 91 GLU A O 1
ATOM 746 N N . GLU A 1 92 ? -14.941 -23.165 24.871 1.00 67.56 92 GLU A N 1
ATOM 747 C CA . GLU A 1 92 ? -15.615 -21.865 24.902 1.00 67.56 92 GLU A CA 1
ATOM 748 C C . GLU A 1 92 ? -14.607 -20.701 24.922 1.00 67.56 92 GLU A C 1
ATOM 750 O O . GLU A 1 92 ? -14.740 -19.760 24.142 1.00 67.56 92 GLU A O 1
ATOM 755 N N . VAL A 1 93 ? -13.521 -20.810 25.699 1.00 69.31 93 VAL A N 1
ATOM 756 C CA . VAL A 1 93 ? -12.418 -19.830 25.695 1.00 69.31 93 VAL A CA 1
ATOM 757 C C . VAL A 1 93 ? -11.702 -19.790 24.342 1.00 69.31 93 VAL A C 1
ATOM 759 O O . VAL A 1 93 ? -11.405 -18.708 23.843 1.00 69.31 93 VAL A O 1
ATOM 762 N N . VAL A 1 94 ? -11.459 -20.936 23.699 1.00 72.06 94 VAL A N 1
ATOM 763 C CA . VAL A 1 94 ? -10.859 -20.987 22.354 1.00 72.06 94 VAL A CA 1
ATOM 764 C C . VAL A 1 94 ? -11.809 -20.387 21.309 1.00 72.06 94 VAL A C 1
ATOM 766 O O . VAL A 1 94 ? -11.370 -19.676 20.400 1.00 72.06 94 VAL A O 1
ATOM 769 N N . ALA A 1 95 ? -13.118 -20.612 21.427 1.00 74.19 95 ALA A N 1
ATOM 770 C CA . ALA A 1 95 ? -14.117 -19.992 20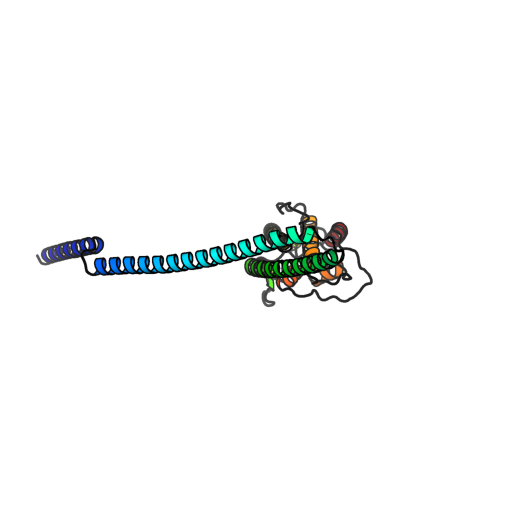.560 1.00 74.19 95 ALA A CA 1
ATOM 771 C C . ALA A 1 95 ? -14.168 -18.462 20.744 1.00 74.19 95 ALA A C 1
ATOM 773 O O . ALA A 1 95 ? -14.195 -17.724 19.756 1.00 74.19 95 ALA A O 1
ATOM 774 N N . GLU A 1 96 ? -14.106 -17.969 21.983 1.00 76.06 96 GLU A N 1
ATOM 775 C CA . GLU A 1 96 ? -14.031 -16.535 22.281 1.00 76.06 96 GLU A CA 1
ATOM 776 C C . GLU A 1 96 ? -12.720 -15.904 21.794 1.00 76.06 96 GLU A C 1
ATOM 778 O O . GLU A 1 96 ? -12.745 -14.840 21.172 1.00 76.06 96 GLU A O 1
ATOM 783 N N . GLU A 1 97 ? -11.573 -16.557 22.002 1.00 74.50 97 GLU A N 1
ATOM 784 C CA . GLU A 1 97 ? -10.272 -16.073 21.527 1.00 74.50 97 GLU A CA 1
ATOM 785 C C . GLU A 1 97 ? -10.200 -16.061 19.996 1.00 74.50 97 GLU A C 1
ATOM 787 O O . GLU A 1 97 ? -9.727 -15.087 19.408 1.00 74.50 97 GLU A O 1
ATOM 792 N N . THR A 1 98 ? -10.727 -17.085 19.318 1.00 79.81 98 THR A N 1
ATOM 793 C CA . THR A 1 98 ? -10.785 -17.106 17.845 1.00 79.81 98 THR A CA 1
ATOM 794 C C . THR A 1 98 ? -11.735 -16.049 17.288 1.00 79.81 98 THR A C 1
ATOM 796 O O . THR A 1 98 ? -11.435 -15.443 16.255 1.00 79.81 98 THR A O 1
ATOM 799 N N . LEU A 1 99 ? -12.854 -15.776 17.964 1.00 81.75 99 LEU A N 1
ATOM 800 C CA . LEU A 1 99 ? -13.752 -14.678 17.613 1.00 81.75 99 LEU A CA 1
ATOM 801 C C . LEU A 1 99 ? -13.075 -13.317 17.836 1.00 81.75 99 LEU A C 1
ATOM 803 O O . LEU A 1 99 ? -13.106 -12.468 16.945 1.00 81.75 99 LEU A O 1
ATOM 807 N N . GLY A 1 100 ? -12.391 -13.136 18.967 1.00 79.75 100 GLY A N 1
ATOM 808 C CA . GLY A 1 100 ? -11.601 -11.944 19.274 1.00 79.75 100 GLY A CA 1
ATOM 809 C C . GLY A 1 100 ? -10.496 -11.697 18.246 1.00 79.75 100 GLY A C 1
ATOM 810 O O . GLY A 1 100 ? -10.358 -10.580 17.745 1.00 79.75 100 GLY A O 1
ATOM 811 N N . MET A 1 101 ? -9.772 -12.745 17.849 1.00 80.44 101 MET A N 1
ATOM 812 C CA . MET A 1 101 ? -8.754 -12.684 16.797 1.00 80.44 101 MET A CA 1
ATOM 813 C C . MET A 1 101 ? -9.355 -12.345 15.432 1.00 80.44 101 MET A C 1
ATOM 815 O O . MET A 1 101 ? -8.785 -11.527 14.710 1.00 80.44 101 MET A O 1
ATOM 819 N N . ARG A 1 102 ? -10.530 -12.889 15.082 1.00 81.62 102 ARG A N 1
ATOM 820 C CA . ARG A 1 102 ? -11.245 -12.495 13.855 1.00 81.62 102 ARG A CA 1
ATOM 821 C C . ARG A 1 102 ? -11.649 -11.025 13.878 1.00 81.62 102 ARG A C 1
ATOM 823 O O . ARG A 1 102 ? -11.415 -10.326 12.897 1.00 81.62 102 ARG A O 1
ATOM 830 N N . MET A 1 103 ? -12.219 -10.540 14.980 1.00 79.25 103 MET A N 1
ATOM 831 C CA . MET A 1 103 ? -12.599 -9.130 15.111 1.00 79.25 103 MET A CA 1
ATOM 832 C C . MET A 1 103 ? -11.377 -8.211 15.023 1.00 79.25 103 MET A C 1
ATOM 834 O O . MET A 1 103 ? -11.417 -7.189 14.339 1.00 79.25 103 MET A O 1
ATOM 838 N N . LEU A 1 104 ? -10.272 -8.581 15.673 1.00 80.19 104 LEU A N 1
ATOM 839 C CA . LEU A 1 104 ? -9.029 -7.815 15.635 1.00 80.19 104 LEU A CA 1
ATOM 840 C C . LEU A 1 104 ? -8.411 -7.816 14.231 1.00 80.19 104 LEU A C 1
ATOM 842 O O . LEU A 1 104 ? -8.009 -6.759 13.751 1.00 80.19 104 LEU A O 1
ATOM 846 N N . SER A 1 105 ? -8.423 -8.960 13.544 1.00 80.50 105 SER A N 1
ATOM 847 C CA . SER A 1 105 ? -8.006 -9.086 12.144 1.00 80.50 105 SER A CA 1
ATOM 848 C C . SER A 1 105 ? -8.849 -8.201 11.219 1.00 80.50 105 SER A C 1
ATOM 850 O O . SER A 1 105 ? -8.288 -7.469 10.408 1.00 80.50 105 SER A O 1
ATOM 852 N N . GLN A 1 106 ? -10.174 -8.162 11.396 1.00 80.88 106 GLN A N 1
ATOM 853 C CA . GLN A 1 106 ? -11.062 -7.287 10.620 1.00 80.88 106 GLN A CA 1
ATOM 854 C C . GLN A 1 106 ? -10.787 -5.797 10.863 1.00 80.88 106 GLN A C 1
ATOM 856 O O . GLN A 1 106 ? -10.739 -5.010 9.916 1.00 80.88 106 GLN A O 1
ATOM 861 N N . VAL A 1 107 ? -10.602 -5.385 12.123 1.00 80.06 107 VAL A N 1
ATOM 862 C CA . VAL A 1 107 ? -10.275 -3.990 12.467 1.00 80.06 107 VAL A CA 1
ATOM 863 C C . VAL A 1 107 ? -8.922 -3.594 11.883 1.00 80.06 107 VAL A C 1
ATOM 865 O O . VAL A 1 107 ? -8.791 -2.511 11.310 1.00 80.06 107 VAL A O 1
ATOM 868 N N . LEU A 1 108 ? -7.932 -4.478 11.993 1.00 85.94 108 LEU A N 1
ATOM 869 C CA . LEU A 1 108 ? -6.604 -4.283 11.431 1.00 85.94 108 LEU A CA 1
ATOM 870 C C . LEU A 1 108 ? -6.681 -4.149 9.907 1.00 85.94 108 LEU A C 1
ATOM 872 O O . LEU A 1 108 ? -6.242 -3.133 9.380 1.00 85.94 108 LEU A O 1
ATOM 876 N N . GLN A 1 109 ? -7.351 -5.071 9.216 1.00 84.00 109 GLN A N 1
ATOM 877 C CA . GLN A 1 109 ? -7.536 -5.026 7.764 1.00 84.00 109 GLN A CA 1
ATOM 878 C C . GLN A 1 109 ? -8.254 -3.747 7.304 1.00 84.00 109 GLN A C 1
ATOM 880 O O . GLN A 1 109 ? -7.874 -3.142 6.297 1.00 84.00 109 GLN A O 1
ATOM 885 N N . ARG A 1 110 ? -9.273 -3.292 8.045 1.00 84.50 110 ARG A N 1
ATOM 886 C CA . ARG A 1 110 ? -9.975 -2.035 7.751 1.00 84.50 110 ARG A CA 1
ATOM 887 C C . ARG A 1 110 ? -9.042 -0.835 7.883 1.00 84.50 110 ARG A C 1
ATOM 889 O O . ARG A 1 110 ? -9.009 0.002 6.985 1.00 84.50 110 ARG A O 1
ATOM 896 N N . ASN A 1 111 ? -8.272 -0.762 8.966 1.00 88.44 111 ASN A N 1
ATOM 897 C CA . ASN A 1 111 ? -7.314 0.321 9.179 1.00 88.44 111 ASN A CA 1
ATOM 898 C C . ASN A 1 111 ? -6.212 0.311 8.114 1.00 88.44 111 ASN A C 1
ATOM 900 O O . ASN A 1 111 ? -5.892 1.362 7.569 1.00 88.44 111 ASN A O 1
ATOM 904 N N . GLN A 1 112 ? -5.686 -0.864 7.765 1.00 90.25 112 GLN A N 1
ATOM 905 C CA . GLN A 1 112 ? -4.697 -1.026 6.698 1.00 90.25 112 GLN A CA 1
ATOM 906 C C . GLN A 1 112 ? -5.237 -0.557 5.349 1.00 90.25 112 GLN A C 1
ATOM 908 O O . GLN A 1 112 ? -4.557 0.169 4.635 1.00 90.25 112 GLN A O 1
ATOM 913 N N . SER A 1 113 ? -6.482 -0.909 5.023 1.00 89.56 113 SER A N 1
ATOM 914 C CA . SER A 1 113 ? -7.121 -0.487 3.773 1.00 89.56 113 SER A CA 1
ATOM 915 C C . SER A 1 113 ? -7.294 1.032 3.700 1.00 89.56 113 SER A C 1
ATOM 917 O O . SER A 1 113 ? -7.047 1.622 2.653 1.00 89.56 113 SER A O 1
ATOM 919 N N . VAL A 1 114 ? -7.673 1.672 4.814 1.00 90.62 114 VAL A N 1
ATOM 920 C CA . VAL A 1 114 ? -7.786 3.137 4.904 1.00 90.62 114 VAL A CA 1
ATOM 921 C C . VAL A 1 114 ? -6.417 3.796 4.753 1.00 90.62 114 VAL A C 1
ATOM 923 O O . VAL A 1 114 ? -6.258 4.672 3.911 1.00 90.62 114 VAL A O 1
ATOM 926 N N . LEU A 1 115 ? -5.411 3.340 5.505 1.00 92.12 115 LEU A N 1
ATOM 927 C CA . LEU A 1 115 ? -4.046 3.865 5.408 1.00 92.12 115 LEU A CA 1
ATOM 928 C C . LEU A 1 115 ? -3.463 3.687 4.004 1.00 92.12 115 LEU A C 1
ATOM 930 O O . LEU A 1 115 ? -2.789 4.578 3.497 1.00 92.12 115 LEU A O 1
ATOM 934 N N . PHE A 1 116 ? -3.740 2.555 3.359 1.00 92.88 116 PHE A N 1
ATOM 935 C CA . PHE A 1 116 ? -3.288 2.295 2.000 1.00 92.88 116 PHE A CA 1
ATOM 936 C C . PHE A 1 116 ? -3.976 3.205 0.976 1.00 92.88 116 PHE A C 1
ATOM 938 O O . PHE A 1 116 ? -3.320 3.687 0.056 1.00 92.88 116 PHE A O 1
ATOM 945 N N . ALA A 1 117 ? -5.273 3.478 1.139 1.00 91.75 117 ALA A N 1
ATOM 946 C CA . ALA A 1 117 ? -5.986 4.424 0.286 1.00 91.75 117 ALA A CA 1
ATOM 947 C C . ALA A 1 117 ? -5.411 5.846 0.415 1.00 91.75 117 ALA A C 1
ATOM 949 O O . ALA A 1 117 ? -5.163 6.491 -0.602 1.00 91.75 117 ALA A O 1
ATOM 950 N N . GLU A 1 118 ? -5.125 6.294 1.641 1.00 92.88 118 GLU A N 1
ATOM 951 C CA . GLU A 1 118 ? -4.448 7.573 1.906 1.00 92.88 118 GLU A CA 1
ATOM 952 C C . GLU A 1 118 ? -3.044 7.609 1.282 1.00 92.88 118 GLU A C 1
ATOM 954 O O . GLU A 1 118 ? -2.675 8.589 0.639 1.00 92.88 118 GLU A O 1
ATOM 959 N N . LEU A 1 119 ? -2.276 6.517 1.386 1.00 93.50 119 LEU A N 1
ATOM 960 C CA . LEU A 1 119 ? -0.963 6.404 0.747 1.00 93.50 119 LEU A CA 1
ATOM 961 C C . LEU A 1 119 ? -1.061 6.551 -0.779 1.00 93.50 119 LEU A C 1
ATOM 963 O O . LEU A 1 119 ? -0.279 7.285 -1.379 1.00 93.50 119 LEU A O 1
ATOM 967 N N . CYS A 1 120 ? -2.025 5.880 -1.413 1.00 92.06 120 CYS A N 1
ATOM 968 C CA . CYS A 1 120 ? -2.219 5.961 -2.861 1.00 92.06 120 CYS A CA 1
ATOM 969 C C . CYS A 1 120 ? -2.638 7.368 -3.308 1.00 92.06 120 CYS A C 1
ATOM 971 O O . CYS A 1 120 ? -2.161 7.847 -4.335 1.00 92.06 120 CYS A O 1
ATOM 973 N N . GLN A 1 121 ? -3.485 8.050 -2.528 1.00 90.38 121 GLN A N 1
ATOM 974 C CA . GLN A 1 121 ? -3.839 9.451 -2.779 1.00 90.38 121 GLN A CA 1
ATOM 975 C C . GLN A 1 121 ? -2.640 10.381 -2.612 1.00 90.38 121 GLN A C 1
ATOM 977 O O . GLN A 1 121 ? -2.477 11.319 -3.392 1.00 90.38 121 GLN A O 1
ATOM 982 N N . TRP A 1 122 ? -1.793 10.118 -1.617 1.00 92.50 122 TRP A N 1
ATOM 983 C CA . TRP A 1 122 ? -0.602 10.917 -1.383 1.00 92.50 122 TRP A CA 1
ATOM 984 C C . TRP A 1 122 ? 0.385 10.788 -2.542 1.00 92.50 122 TRP A C 1
ATOM 986 O O . TRP A 1 122 ? 0.807 11.817 -3.056 1.00 92.50 122 TRP A O 1
ATOM 996 N N . PHE A 1 123 ? 0.701 9.566 -2.988 1.00 91.94 123 PHE A N 1
ATOM 997 C CA . PHE A 1 123 ? 1.677 9.299 -4.057 1.00 91.94 123 PHE A CA 1
ATOM 998 C C . PHE A 1 123 ? 1.168 9.557 -5.485 1.00 91.94 123 PHE A C 1
ATOM 1000 O O . PHE A 1 123 ? 1.982 9.628 -6.403 1.00 91.94 123 PHE A O 1
ATOM 1007 N N . ARG A 1 124 ? -0.149 9.738 -5.678 1.00 90.06 124 ARG A N 1
ATOM 1008 C CA . ARG A 1 124 ? -0.788 10.083 -6.965 1.00 90.06 124 ARG A CA 1
ATOM 1009 C C . ARG A 1 124 ? -0.275 9.236 -8.132 1.00 90.06 124 ARG A C 1
ATOM 1011 O O . ARG A 1 124 ? 0.325 9.750 -9.070 1.00 90.06 124 ARG A O 1
ATOM 1018 N N . ILE A 1 125 ? -0.485 7.924 -8.037 1.00 90.19 125 ILE A N 1
ATOM 1019 C CA . ILE A 1 125 ? -0.108 7.006 -9.114 1.00 90.19 125 ILE A CA 1
ATOM 1020 C C . ILE A 1 125 ? -1.169 7.056 -10.222 1.00 90.19 125 ILE A C 1
ATOM 1022 O O . ILE A 1 125 ? -2.339 6.685 -10.023 1.00 90.19 125 ILE A O 1
ATOM 1026 N N . GLU A 1 126 ? -0.767 7.536 -11.393 1.00 89.44 126 GLU A N 1
ATOM 1027 C CA . GLU A 1 126 ? -1.661 7.862 -12.507 1.00 89.44 126 GLU A CA 1
ATOM 1028 C C . GLU A 1 126 ? -1.169 7.240 -13.817 1.00 89.44 126 GLU A C 1
ATOM 1030 O O . GLU A 1 126 ? 0.013 6.950 -13.977 1.00 89.44 126 GLU A O 1
ATOM 1035 N N . LYS A 1 127 ? -2.104 6.967 -14.735 1.00 87.69 127 LYS A N 1
ATOM 1036 C CA . LYS A 1 127 ? -1.787 6.528 -16.100 1.00 87.69 127 LYS A CA 1
ATOM 1037 C C . LYS A 1 127 ? -1.606 7.786 -16.949 1.00 87.69 127 LYS A C 1
ATOM 1039 O O . LYS A 1 127 ? -2.444 8.678 -16.856 1.00 87.69 127 LYS A O 1
ATOM 1044 N N . CYS A 1 128 ? -0.550 7.847 -17.753 1.00 82.38 128 CYS A N 1
ATOM 1045 C CA . CYS A 1 128 ? -0.345 8.936 -18.706 1.00 82.38 128 CYS A CA 1
ATOM 1046 C C . CYS A 1 128 ? -1.431 8.902 -19.792 1.00 82.38 128 CYS A C 1
ATOM 1048 O O . CYS A 1 128 ? -1.776 7.825 -20.290 1.00 82.38 128 CYS A O 1
ATOM 1050 N N . ASP A 1 129 ? -1.937 10.071 -20.183 1.00 72.06 129 ASP A N 1
ATOM 1051 C CA . ASP A 1 129 ? -2.852 10.188 -21.317 1.00 72.06 129 ASP A CA 1
ATOM 1052 C C . ASP A 1 129 ? -2.121 9.845 -22.627 1.00 72.06 129 ASP A C 1
ATOM 1054 O O . ASP A 1 129 ? -1.028 10.354 -22.905 1.00 72.06 129 ASP A O 1
ATOM 1058 N N . GLU A 1 130 ? -2.743 8.984 -23.441 1.00 59.75 130 GLU A N 1
ATOM 1059 C CA . GLU A 1 130 ? -2.174 8.401 -24.673 1.00 59.75 130 GLU A CA 1
ATOM 1060 C C . GLU A 1 130 ? -1.857 9.445 -25.765 1.00 59.75 130 GLU A C 1
ATOM 1062 O O . GLU A 1 130 ? -1.197 9.129 -26.752 1.00 59.75 130 GLU A O 1
ATOM 1067 N N . GLU A 1 131 ? -2.283 10.698 -25.588 1.00 53.53 131 GLU A N 1
ATOM 1068 C CA . GLU A 1 131 ? -2.041 11.802 -26.526 1.00 53.53 131 GLU A CA 1
ATOM 1069 C C . GLU A 1 131 ? -0.681 12.496 -26.324 1.00 53.53 131 GLU A C 1
ATOM 1071 O O . GLU A 1 131 ? -0.235 13.257 -27.186 1.00 53.53 131 GLU A O 1
ATOM 1076 N N . SER A 1 132 ? 0.013 12.231 -25.211 1.00 51.78 132 SER A N 1
ATOM 1077 C CA . SER A 1 132 ? 1.339 12.798 -24.952 1.00 51.78 132 SER A CA 1
ATOM 1078 C C . SER A 1 132 ? 2.431 11.972 -25.648 1.00 51.78 132 SER A C 1
ATOM 1080 O O . SER A 1 132 ? 2.785 10.870 -25.248 1.00 51.78 132 SER A O 1
ATOM 1082 N N . SER A 1 133 ? 2.973 12.520 -26.737 1.00 43.94 133 SER A N 1
ATOM 1083 C CA . SER A 1 133 ? 3.888 11.884 -27.699 1.00 43.94 133 SER A CA 1
ATOM 1084 C C . SER A 1 133 ? 5.295 11.524 -27.181 1.00 43.94 133 SER A C 1
ATOM 1086 O O . SER A 1 133 ? 6.231 11.415 -27.972 1.00 43.94 133 SER A O 1
ATOM 1088 N N . SER A 1 134 ? 5.4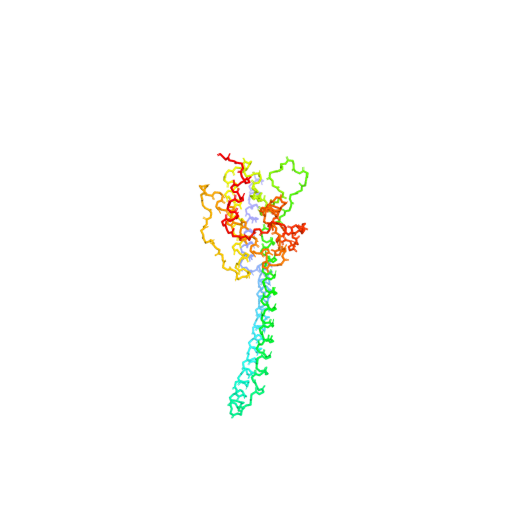82 11.345 -25.874 1.00 52.19 134 SER A N 1
ATOM 1089 C CA . SER A 1 134 ? 6.721 10.826 -25.288 1.00 52.19 134 SER A CA 1
ATOM 1090 C C . SER A 1 134 ? 6.435 9.486 -24.612 1.00 52.19 134 SER A C 1
ATOM 1092 O O . SER A 1 134 ? 6.135 9.433 -23.423 1.00 52.19 134 SER A O 1
ATOM 1094 N N . ASN A 1 135 ? 6.540 8.399 -25.379 1.00 53.62 135 ASN A N 1
ATOM 1095 C CA . ASN A 1 135 ? 6.307 6.999 -24.981 1.00 53.62 135 ASN A CA 1
ATOM 1096 C C . ASN A 1 135 ? 7.268 6.449 -23.893 1.00 53.62 135 ASN A C 1
ATOM 1098 O O . ASN A 1 135 ? 7.465 5.242 -23.810 1.00 53.62 135 ASN A O 1
ATOM 1102 N N . LEU A 1 136 ? 7.888 7.302 -23.075 1.00 58.69 136 LEU A N 1
ATOM 1103 C CA . LEU A 1 136 ? 8.946 6.929 -22.129 1.00 58.69 136 LEU A CA 1
ATOM 1104 C C . LEU A 1 136 ? 8.415 6.153 -20.911 1.00 58.69 136 LEU A C 1
ATOM 1106 O O . LEU A 1 136 ? 9.129 5.335 -20.339 1.00 58.69 136 LEU A O 1
ATOM 1110 N N . SER A 1 137 ? 7.167 6.396 -20.497 1.00 61.16 137 SER A N 1
ATOM 1111 C CA . SER A 1 137 ? 6.537 5.715 -19.357 1.00 61.16 137 SER A CA 1
ATOM 1112 C C . SER A 1 137 ? 5.014 5.777 -19.444 1.00 61.16 137 SER A C 1
ATOM 1114 O O . SER A 1 137 ? 4.455 6.853 -19.667 1.00 61.16 137 SER A O 1
ATOM 1116 N N . ALA A 1 138 ? 4.332 4.657 -19.192 1.00 78.12 138 ALA A N 1
ATOM 1117 C CA . ALA A 1 138 ? 2.868 4.597 -19.221 1.00 78.12 138 ALA A CA 1
ATOM 1118 C C . ALA A 1 138 ? 2.209 5.139 -17.936 1.00 78.12 138 ALA A C 1
ATOM 1120 O O . ALA A 1 138 ? 1.004 5.403 -17.929 1.00 78.12 138 ALA A O 1
ATOM 1121 N N . TYR A 1 139 ? 2.984 5.305 -16.858 1.00 87.69 139 TYR A N 1
ATOM 1122 C CA . TYR A 1 139 ? 2.483 5.694 -15.540 1.00 87.69 139 TYR A CA 1
ATOM 1123 C C . TYR A 1 139 ? 3.417 6.669 -14.819 1.00 87.69 139 TYR A C 1
ATOM 1125 O O . TYR A 1 139 ? 4.635 6.648 -15.015 1.00 87.69 139 TYR A O 1
ATOM 1133 N N . THR A 1 140 ? 2.843 7.484 -13.934 1.00 89.00 140 THR A N 1
ATOM 1134 C CA . THR A 1 140 ? 3.561 8.459 -13.106 1.00 89.00 140 THR A CA 1
ATOM 1135 C C . THR A 1 140 ? 3.330 8.241 -11.614 1.00 89.00 140 THR A C 1
ATOM 1137 O O . THR A 1 140 ? 2.330 7.657 -11.199 1.00 89.00 140 THR A O 1
ATOM 1140 N N . ILE A 1 141 ? 4.275 8.719 -10.805 1.00 89.25 141 ILE A N 1
ATOM 1141 C CA . ILE A 1 141 ? 4.212 8.843 -9.347 1.00 89.25 141 ILE A CA 1
ATOM 1142 C C . ILE A 1 141 ? 4.623 10.272 -8.994 1.00 89.25 141 ILE A C 1
ATOM 1144 O O . ILE A 1 141 ? 5.688 10.716 -9.409 1.00 89.25 141 ILE A O 1
ATOM 1148 N N . TRP A 1 142 ? 3.773 11.032 -8.299 1.00 88.00 142 TRP A N 1
ATOM 1149 C CA . TRP A 1 142 ? 3.983 12.481 -8.112 1.00 88.00 142 TRP A CA 1
ATOM 1150 C C . TRP A 1 142 ? 4.334 13.224 -9.411 1.00 88.00 142 TRP A C 1
ATOM 1152 O O . TRP A 1 142 ? 5.279 14.008 -9.445 1.00 88.00 142 TRP A O 1
ATOM 1162 N N . GLU A 1 143 ? 3.600 12.941 -10.493 1.00 83.88 143 GLU A N 1
ATOM 1163 C CA . GLU A 1 143 ? 3.828 13.532 -11.827 1.00 83.88 143 GLU A CA 1
ATOM 1164 C C . GLU A 1 143 ? 5.205 13.191 -12.443 1.00 83.88 143 GLU A C 1
ATOM 1166 O O . GLU A 1 143 ? 5.530 13.632 -13.543 1.00 83.88 143 GLU A O 1
ATOM 1171 N N . MET A 1 144 ? 6.004 12.351 -11.779 1.00 84.31 144 MET A N 1
ATOM 1172 C CA . MET A 1 144 ? 7.264 11.831 -12.288 1.00 84.31 144 MET A CA 1
ATOM 1173 C C . MET A 1 144 ? 7.038 10.497 -13.002 1.00 84.31 144 MET A C 1
ATOM 1175 O O . MET A 1 144 ? 6.395 9.618 -12.428 1.00 84.31 144 MET A O 1
ATOM 1179 N N . PRO A 1 145 ? 7.597 10.291 -14.205 1.00 85.94 145 PRO A N 1
ATOM 1180 C CA . PRO A 1 145 ? 7.649 8.986 -14.860 1.00 85.94 145 PRO A CA 1
ATOM 1181 C C . PRO A 1 145 ? 8.129 7.882 -13.917 1.00 85.94 145 PRO A C 1
ATOM 1183 O O . PRO A 1 145 ? 9.202 8.000 -13.314 1.00 85.94 145 PRO A O 1
ATOM 1186 N N . ILE A 1 146 ? 7.355 6.806 -13.784 1.00 88.31 146 ILE A N 1
ATOM 1187 C CA . ILE A 1 146 ? 7.812 5.630 -13.042 1.00 88.31 146 ILE A CA 1
ATOM 1188 C C . ILE A 1 146 ? 8.851 4.888 -13.885 1.00 88.31 146 ILE A C 1
ATOM 1190 O O . ILE A 1 146 ? 8.662 4.670 -15.080 1.00 88.31 146 ILE A O 1
ATOM 1194 N N . ALA A 1 147 ? 9.944 4.492 -13.237 1.00 83.06 147 ALA A N 1
ATOM 1195 C CA . ALA A 1 147 ? 11.024 3.730 -13.836 1.00 83.06 147 ALA A CA 1
ATOM 1196 C C . ALA A 1 147 ? 10.492 2.430 -14.479 1.00 83.06 147 ALA A C 1
ATOM 1198 O O . ALA A 1 147 ? 9.900 1.583 -13.802 1.00 83.06 147 ALA A O 1
ATOM 1199 N N . ASN A 1 148 ? 10.711 2.287 -15.787 1.00 81.50 148 ASN A N 1
ATOM 1200 C CA . ASN A 1 148 ? 10.283 1.153 -16.602 1.00 81.50 148 ASN A CA 1
ATOM 1201 C C . ASN A 1 148 ? 11.510 0.441 -17.196 1.00 81.50 148 ASN A C 1
ATOM 1203 O O . ASN A 1 148 ? 12.370 1.095 -17.795 1.00 81.50 148 ASN A O 1
ATOM 1207 N N . LEU A 1 149 ? 11.609 -0.889 -17.056 1.00 75.38 149 LEU A N 1
ATOM 1208 C CA . LEU A 1 149 ? 12.779 -1.654 -17.508 1.00 75.38 149 LEU A CA 1
ATOM 1209 C C . LEU A 1 149 ? 13.016 -1.532 -19.016 1.00 75.38 149 LEU A C 1
ATOM 1211 O O . LEU A 1 149 ? 14.166 -1.488 -19.451 1.00 75.38 149 LEU A O 1
ATOM 1215 N N . LYS A 1 150 ? 11.947 -1.456 -19.813 1.00 76.44 150 LYS A N 1
ATOM 1216 C CA . LYS A 1 150 ? 12.026 -1.383 -21.280 1.00 76.44 150 LYS A CA 1
ATOM 1217 C C . LYS A 1 150 ? 12.558 -0.039 -21.774 1.00 76.44 150 LYS A C 1
ATOM 1219 O O . LYS A 1 150 ? 13.242 -0.007 -22.790 1.00 76.44 150 LYS A O 1
ATOM 1224 N N . TYR A 1 151 ? 12.279 1.039 -21.042 1.00 73.75 151 TYR A N 1
ATOM 1225 C CA . TYR A 1 151 ? 12.628 2.418 -21.418 1.00 73.75 151 TYR A CA 1
ATOM 1226 C C . TYR A 1 151 ? 13.704 3.032 -20.512 1.00 73.75 151 TYR A C 1
ATOM 1228 O O . TYR A 1 151 ? 13.955 4.233 -20.553 1.00 73.75 151 TYR A O 1
ATOM 1236 N N . THR A 1 152 ? 14.380 2.216 -19.694 1.00 73.38 152 THR A N 1
ATOM 1237 C CA . THR A 1 152 ? 15.386 2.695 -18.730 1.00 73.38 152 THR A CA 1
ATOM 1238 C C . THR A 1 152 ? 16.529 3.453 -19.417 1.00 73.38 152 THR A C 1
ATOM 1240 O O . THR A 1 152 ? 17.008 4.442 -18.875 1.00 73.38 152 THR A O 1
ATOM 1243 N N . ASN A 1 153 ? 16.916 3.046 -20.631 1.00 72.19 153 ASN A N 1
ATOM 1244 C CA . ASN A 1 153 ? 17.978 3.694 -21.413 1.00 72.19 153 ASN A CA 1
ATOM 1245 C C . ASN A 1 153 ?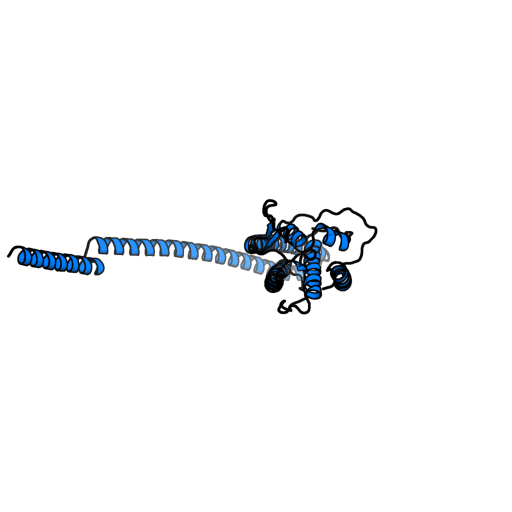 17.573 5.061 -21.994 1.00 72.19 153 ASN A C 1
ATOM 1247 O O . ASN A 1 153 ? 18.427 5.792 -22.488 1.00 72.19 153 ASN A O 1
ATOM 1251 N N . GLU A 1 154 ? 16.283 5.394 -21.964 1.00 74.31 154 GLU A N 1
ATOM 1252 C CA . GLU A 1 154 ? 15.742 6.635 -22.520 1.00 74.31 154 GLU A CA 1
ATOM 1253 C C . GLU A 1 154 ? 15.499 7.704 -21.436 1.00 74.31 154 GLU A C 1
ATOM 1255 O O . GLU A 1 154 ? 15.258 8.870 -21.753 1.00 74.31 154 GLU A O 1
ATOM 1260 N N . MET A 1 155 ? 15.592 7.336 -20.150 1.00 75.62 155 MET A N 1
ATOM 1261 C CA . MET A 1 155 ? 15.524 8.275 -19.028 1.00 75.62 155 MET A CA 1
ATOM 1262 C C . MET A 1 155 ? 16.911 8.814 -18.670 1.00 75.62 155 MET A C 1
ATOM 1264 O O . MET A 1 155 ? 17.890 8.075 -18.599 1.00 75.62 155 MET A O 1
ATOM 1268 N N . GLU A 1 156 ? 16.988 10.111 -18.360 1.00 82.56 156 GLU A N 1
ATOM 1269 C CA . GLU A 1 156 ? 18.190 10.690 -17.752 1.00 82.56 156 GLU A CA 1
ATOM 1270 C C . GLU A 1 156 ? 18.514 9.961 -16.430 1.00 82.56 156 GLU A C 1
ATOM 1272 O O . GLU A 1 156 ? 17.598 9.765 -15.621 1.00 82.56 156 GLU A O 1
ATOM 1277 N N . PRO A 1 157 ? 19.787 9.600 -16.161 1.00 81.00 157 PRO A N 1
ATOM 1278 C CA . PRO A 1 157 ? 20.170 8.839 -14.967 1.00 81.00 157 PRO A CA 1
ATOM 1279 C C . PRO A 1 157 ? 19.661 9.452 -13.656 1.00 81.00 157 PRO A C 1
ATOM 1281 O O . PRO A 1 157 ? 19.109 8.754 -12.811 1.00 81.00 157 PRO A O 1
ATOM 1284 N N . GLU A 1 158 ? 19.732 10.778 -13.521 1.00 82.50 158 GLU A N 1
ATOM 1285 C CA . GLU A 1 158 ? 19.229 11.491 -12.340 1.00 82.50 158 GLU A CA 1
ATOM 1286 C C . GLU A 1 158 ? 17.717 11.294 -12.133 1.00 82.50 158 GLU A C 1
ATOM 1288 O O . GLU A 1 158 ? 17.262 11.047 -11.013 1.00 82.50 158 GLU A O 1
ATOM 1293 N N . LYS A 1 159 ? 16.930 11.342 -13.217 1.00 83.94 159 LYS A N 1
ATOM 1294 C CA . LYS A 1 159 ? 15.477 11.107 -13.175 1.00 83.94 159 LYS A CA 1
ATOM 1295 C C . LYS A 1 159 ? 15.154 9.651 -12.867 1.00 83.94 159 LYS A C 1
ATOM 1297 O O . LYS A 1 159 ? 14.189 9.386 -12.154 1.00 83.94 159 LYS A O 1
ATOM 1302 N N . LEU A 1 160 ? 15.956 8.716 -13.373 1.00 84.06 160 LEU A N 1
ATOM 1303 C CA . LEU A 1 160 ? 15.808 7.293 -13.086 1.00 84.06 160 LEU A CA 1
ATOM 1304 C C . LEU A 1 160 ? 16.024 7.000 -11.594 1.00 84.06 160 LEU A C 1
ATOM 1306 O O . LEU A 1 160 ? 15.183 6.345 -10.978 1.00 84.06 160 LEU A O 1
ATOM 1310 N N . ILE A 1 161 ? 17.106 7.519 -10.999 1.00 83.94 161 ILE A N 1
ATOM 1311 C CA . ILE A 1 161 ? 17.382 7.368 -9.561 1.00 83.94 161 ILE A CA 1
ATOM 1312 C C . ILE A 1 161 ? 16.239 7.962 -8.737 1.00 83.94 161 ILE A C 1
ATOM 1314 O O . ILE A 1 161 ? 15.734 7.311 -7.823 1.00 83.94 161 ILE A O 1
ATOM 1318 N N . LEU A 1 162 ? 15.815 9.185 -9.063 1.00 85.94 162 LEU A N 1
ATOM 1319 C CA . LEU A 1 162 ? 14.768 9.883 -8.321 1.00 85.94 162 LEU A CA 1
ATOM 1320 C C . LEU A 1 162 ? 13.424 9.141 -8.398 1.00 85.94 162 LEU A C 1
ATOM 1322 O O . LEU A 1 162 ? 12.761 8.942 -7.380 1.00 85.94 162 LEU A O 1
ATOM 1326 N N . SER A 1 163 ? 13.075 8.634 -9.581 1.00 88.06 163 SER A N 1
ATOM 1327 C CA . SER A 1 163 ? 11.902 7.783 -9.782 1.00 88.06 163 SER A CA 1
ATOM 1328 C C . SER A 1 163 ? 11.978 6.507 -8.937 1.00 88.06 163 SER A C 1
ATOM 1330 O O . SER A 1 163 ? 11.046 6.185 -8.197 1.00 88.06 163 SER A O 1
ATOM 1332 N N . MET A 1 164 ? 13.123 5.815 -8.944 1.00 87.44 164 MET A N 1
ATOM 1333 C CA . MET A 1 164 ? 13.342 4.631 -8.105 1.00 87.44 164 MET A CA 1
ATOM 1334 C C . MET A 1 164 ? 13.249 4.928 -6.610 1.00 87.44 164 MET A C 1
ATOM 1336 O O . MET A 1 164 ? 12.732 4.098 -5.865 1.00 87.44 164 MET A O 1
ATOM 1340 N N . GLN A 1 165 ? 13.723 6.090 -6.159 1.00 88.00 165 GLN A N 1
ATOM 1341 C CA . GLN A 1 165 ? 13.606 6.510 -4.763 1.00 88.00 165 GLN A CA 1
ATOM 1342 C C . GLN A 1 165 ? 12.143 6.705 -4.359 1.00 88.00 165 GLN A C 1
ATOM 1344 O O . GLN A 1 165 ? 11.739 6.228 -3.297 1.00 88.00 165 GLN A O 1
ATOM 1349 N N . TYR A 1 166 ? 11.324 7.344 -5.199 1.00 90.00 166 TYR A N 1
ATOM 1350 C CA . TYR A 1 166 ? 9.890 7.488 -4.932 1.00 90.00 166 TYR A CA 1
ATOM 1351 C C . TYR A 1 166 ? 9.168 6.145 -4.920 1.00 90.00 166 TYR A C 1
ATOM 1353 O O . TYR A 1 166 ? 8.376 5.876 -4.013 1.00 90.00 166 TYR A O 1
ATOM 1361 N N . VAL A 1 167 ? 9.499 5.260 -5.861 1.00 90.94 167 VAL A N 1
ATOM 1362 C CA . VAL A 1 167 ? 8.978 3.891 -5.878 1.00 90.94 167 VAL A CA 1
ATOM 1363 C C . VAL A 1 167 ? 9.386 3.131 -4.614 1.00 90.94 167 VAL A C 1
ATOM 1365 O O . VAL A 1 167 ? 8.544 2.490 -3.985 1.00 90.94 167 VAL A O 1
ATOM 1368 N N . GLN A 1 168 ? 10.650 3.229 -4.197 1.00 90.06 168 GLN A N 1
ATOM 1369 C CA . GLN A 1 168 ? 11.136 2.604 -2.970 1.00 90.06 168 GLN A CA 1
ATOM 1370 C C . GLN A 1 168 ? 10.369 3.116 -1.751 1.00 90.06 168 GLN A C 1
ATOM 1372 O O . GLN A 1 168 ? 9.915 2.310 -0.944 1.00 90.06 168 GLN A O 1
ATOM 1377 N N . GLN A 1 169 ? 10.180 4.432 -1.623 1.00 89.94 169 GLN A N 1
ATOM 1378 C CA . GLN A 1 169 ? 9.424 5.024 -0.518 1.00 89.94 169 GLN A CA 1
ATOM 1379 C C . GLN A 1 169 ? 7.979 4.520 -0.487 1.00 89.94 169 GLN A C 1
ATOM 1381 O O . GLN A 1 169 ? 7.498 4.094 0.565 1.00 89.94 169 GLN A O 1
ATOM 1386 N N . TYR A 1 170 ? 7.305 4.509 -1.637 1.00 92.31 170 TYR A N 1
ATOM 1387 C CA . TYR A 1 170 ? 5.941 4.003 -1.754 1.00 92.31 170 TYR A CA 1
ATOM 1388 C C . TYR A 1 170 ? 5.836 2.523 -1.353 1.00 92.31 170 TYR A C 1
ATOM 1390 O O . TYR A 1 170 ? 4.949 2.143 -0.580 1.00 92.31 170 TYR A O 1
ATOM 1398 N N . ILE A 1 171 ? 6.768 1.686 -1.818 1.00 91.19 171 ILE A N 1
ATOM 1399 C CA . ILE A 1 171 ? 6.835 0.264 -1.461 1.00 91.19 171 ILE A CA 1
ATOM 1400 C C . ILE A 1 171 ? 7.112 0.091 0.035 1.00 91.19 171 ILE A C 1
ATOM 1402 O O . ILE A 1 171 ? 6.427 -0.699 0.681 1.00 91.19 171 ILE A O 1
ATOM 1406 N N . SER A 1 172 ? 8.059 0.833 0.611 1.00 89.06 172 SER A N 1
ATOM 1407 C CA . SER A 1 172 ? 8.389 0.759 2.039 1.00 89.06 172 SER A CA 1
ATOM 1408 C C . SER A 1 172 ? 7.203 1.144 2.921 1.00 89.06 172 SER A C 1
ATOM 1410 O O . SER A 1 172 ? 6.881 0.432 3.873 1.00 89.06 172 SER A O 1
ATOM 1412 N N . PHE A 1 173 ? 6.485 2.221 2.588 1.00 90.75 173 PHE A N 1
ATOM 1413 C CA . PHE A 1 173 ? 5.258 2.574 3.303 1.00 90.75 173 PHE A CA 1
ATOM 1414 C C . PHE A 1 173 ? 4.170 1.516 3.135 1.00 90.75 173 PHE A C 1
ATOM 1416 O O . PHE A 1 173 ? 3.494 1.180 4.105 1.00 90.75 173 PHE A O 1
ATOM 1423 N N . SER A 1 174 ? 4.037 0.940 1.941 1.00 91.12 174 SER A N 1
ATOM 1424 C CA . SER A 1 174 ? 3.091 -0.147 1.696 1.00 91.12 174 SER A CA 1
ATOM 1425 C C . SER A 1 174 ? 3.417 -1.379 2.545 1.00 91.12 174 SER A C 1
ATOM 1427 O O . SER A 1 174 ? 2.530 -1.911 3.206 1.00 91.12 174 SER A O 1
ATOM 1429 N N . LEU A 1 175 ? 4.681 -1.803 2.599 1.00 88.81 175 LEU A N 1
ATOM 1430 C CA . LEU A 1 175 ? 5.134 -2.918 3.439 1.00 88.81 175 LEU A CA 1
ATOM 1431 C C . LEU A 1 175 ? 4.835 -2.665 4.922 1.00 88.81 175 LEU A C 1
ATOM 1433 O O . LEU A 1 175 ? 4.298 -3.550 5.585 1.00 88.81 175 LEU A O 1
ATOM 1437 N N . ASN A 1 176 ? 5.079 -1.445 5.411 1.00 86.38 176 ASN A N 1
ATOM 1438 C CA . ASN A 1 176 ? 4.767 -1.054 6.787 1.00 86.38 176 ASN A CA 1
ATOM 1439 C C . ASN A 1 176 ? 3.265 -1.104 7.089 1.00 86.38 176 ASN A C 1
ATOM 1441 O O . ASN A 1 176 ? 2.866 -1.596 8.141 1.00 86.38 176 ASN A O 1
ATOM 1445 N N . ILE A 1 177 ? 2.419 -0.625 6.170 1.00 87.94 177 ILE A N 1
ATOM 1446 C CA . ILE A 1 177 ? 0.959 -0.697 6.326 1.00 87.94 177 ILE A CA 1
ATOM 1447 C C . ILE A 1 177 ? 0.517 -2.159 6.404 1.00 87.94 177 ILE A C 1
ATOM 1449 O O . ILE A 1 177 ? -0.257 -2.525 7.287 1.00 87.94 177 ILE A O 1
ATOM 1453 N N . TRP A 1 178 ? 1.036 -3.010 5.522 1.00 85.94 178 TRP A N 1
ATOM 1454 C CA . TRP A 1 178 ? 0.665 -4.423 5.452 1.00 85.94 178 TRP A CA 1
ATOM 1455 C C . TRP A 1 178 ? 1.424 -5.325 6.436 1.00 85.94 178 TRP A C 1
ATOM 1457 O O . TRP A 1 178 ? 1.179 -6.528 6.453 1.00 85.94 178 TRP A O 1
ATOM 1467 N N . LEU A 1 179 ? 2.269 -4.748 7.300 1.00 83.00 179 LEU A N 1
ATOM 1468 C CA . LEU A 1 179 ? 3.050 -5.444 8.329 1.00 83.00 179 LEU A CA 1
ATOM 1469 C C . LEU A 1 179 ? 3.967 -6.543 7.763 1.00 83.00 179 LEU A C 1
ATOM 1471 O O . LEU A 1 179 ? 4.159 -7.588 8.383 1.00 83.00 179 LEU A O 1
ATOM 1475 N N . PHE A 1 180 ? 4.544 -6.305 6.584 1.00 79.88 180 PHE A N 1
ATOM 1476 C CA . PHE A 1 180 ? 5.558 -7.177 5.998 1.00 79.88 180 PHE A CA 1
ATOM 1477 C C . PHE A 1 180 ? 6.960 -6.663 6.299 1.00 79.88 180 PHE A C 1
ATOM 1479 O O . PHE A 1 180 ? 7.243 -5.481 6.124 1.00 79.88 180 PHE A O 1
ATOM 1486 N N . GLU A 1 181 ? 7.871 -7.570 6.653 1.00 65.62 181 GLU A N 1
ATOM 1487 C CA . GLU A 1 181 ? 9.296 -7.248 6.699 1.00 65.62 181 GLU A CA 1
ATOM 1488 C C . GLU A 1 181 ? 9.795 -6.905 5.288 1.00 65.62 181 GLU A C 1
ATOM 1490 O O . GLU A 1 181 ? 9.731 -7.725 4.354 1.00 65.62 181 GLU A O 1
ATOM 1495 N N . GLY A 1 182 ? 10.269 -5.668 5.130 1.00 61.25 182 GLY A N 1
ATOM 1496 C CA . GLY A 1 182 ? 11.004 -5.240 3.951 1.00 61.25 182 GLY A CA 1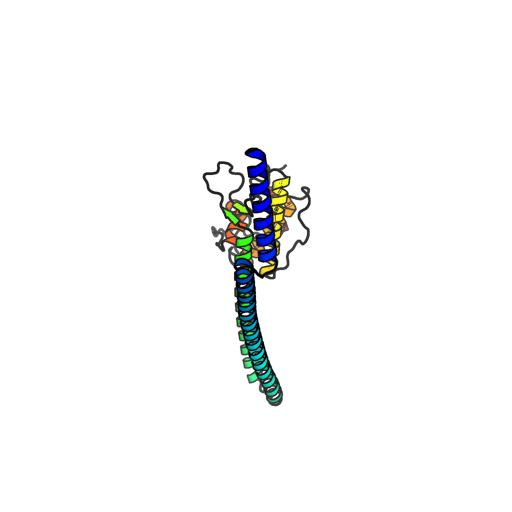
ATOM 1497 C C . GLY A 1 182 ? 12.333 -5.978 3.867 1.00 61.25 182 GLY A C 1
ATOM 1498 O O . GLY A 1 182 ? 12.984 -6.230 4.871 1.00 61.25 182 GLY A O 1
ATOM 1499 N N . THR A 1 183 ? 12.731 -6.364 2.655 1.00 57.94 183 THR A N 1
ATOM 1500 C CA . THR A 1 183 ? 13.991 -7.104 2.452 1.00 57.94 183 THR A CA 1
ATOM 1501 C C . THR A 1 183 ? 15.184 -6.200 2.143 1.00 57.94 183 THR A C 1
ATOM 1503 O O . THR A 1 183 ? 16.288 -6.695 1.943 1.00 57.94 183 THR A O 1
ATOM 1506 N N . SER A 1 184 ? 14.993 -4.876 2.120 1.00 58.53 184 SER A N 1
ATOM 1507 C CA . SER A 1 184 ? 16.083 -3.918 1.933 1.00 58.53 184 SER A CA 1
ATOM 1508 C C . SER A 1 184 ? 15.760 -2.571 2.580 1.00 58.53 184 SER A C 1
ATOM 1510 O O . SER A 1 184 ? 14.904 -1.836 2.089 1.00 58.53 184 SER A O 1
ATOM 1512 N N . ASP A 1 185 ? 16.488 -2.253 3.651 1.00 57.09 185 ASP A N 1
ATOM 1513 C CA . ASP A 1 185 ? 16.506 -0.930 4.293 1.00 57.09 185 ASP A CA 1
ATOM 1514 C C . ASP A 1 185 ? 17.546 0.007 3.658 1.00 57.09 185 ASP A C 1
ATOM 1516 O O . ASP A 1 185 ? 17.749 1.130 4.119 1.00 57.09 185 ASP A O 1
ATOM 1520 N N . VAL A 1 186 ? 18.245 -0.447 2.610 1.00 63.97 186 VAL A N 1
ATOM 1521 C CA . VAL A 1 186 ? 19.303 0.338 1.972 1.00 63.97 186 VAL A CA 1
ATOM 1522 C C . VAL A 1 186 ? 18.657 1.341 1.014 1.00 63.97 186 VAL A C 1
ATOM 1524 O O . VAL A 1 186 ? 18.022 0.925 0.041 1.00 63.97 186 VAL A O 1
ATOM 1527 N N . PRO A 1 187 ? 18.786 2.657 1.255 1.00 66.38 187 PRO A N 1
ATOM 1528 C CA . PRO A 1 187 ? 18.251 3.661 0.347 1.00 66.38 187 PRO A CA 1
ATOM 1529 C C . PRO A 1 187 ? 18.988 3.607 -0.995 1.00 66.38 187 PRO A C 1
ATOM 1531 O O . PRO A 1 187 ? 20.211 3.462 -1.039 1.00 66.38 187 PRO A O 1
ATOM 1534 N N . ILE A 1 188 ? 18.248 3.743 -2.095 1.00 70.75 188 ILE A N 1
ATOM 1535 C CA . ILE A 1 188 ? 18.820 3.839 -3.440 1.00 70.75 188 ILE A CA 1
ATOM 1536 C C . ILE A 1 188 ? 19.542 5.186 -3.563 1.00 70.75 188 ILE A C 1
ATOM 1538 O O . ILE A 1 188 ? 18.903 6.232 -3.662 1.00 70.75 188 ILE A O 1
ATOM 1542 N N . THR A 1 189 ? 20.876 5.173 -3.515 1.00 63.19 189 THR A N 1
ATOM 1543 C CA . THR A 1 189 ? 21.709 6.392 -3.539 1.00 63.19 189 THR A CA 1
ATOM 1544 C C . THR A 1 189 ? 22.672 6.483 -4.724 1.00 63.19 189 THR A C 1
ATOM 1546 O O . THR A 1 189 ? 23.116 7.586 -5.013 1.00 63.19 189 THR A O 1
ATOM 1549 N N . ASN A 1 190 ? 22.976 5.376 -5.419 1.00 59.88 190 ASN A N 1
ATOM 1550 C CA . ASN A 1 190 ? 23.994 5.320 -6.482 1.00 59.88 190 ASN A CA 1
ATOM 1551 C C . ASN A 1 190 ? 23.560 4.504 -7.719 1.00 59.88 190 ASN A C 1
ATOM 1553 O O . ASN A 1 190 ? 22.900 3.469 -7.591 1.00 59.88 190 ASN A O 1
ATOM 1557 N N . ASP A 1 191 ? 24.074 4.904 -8.890 1.00 57.84 191 ASP A N 1
ATOM 1558 C CA . ASP A 1 191 ? 23.858 4.283 -10.214 1.00 57.84 191 ASP A CA 1
ATOM 1559 C C . ASP A 1 191 ? 24.457 2.880 -10.383 1.00 57.84 191 ASP A C 1
ATOM 1561 O O . ASP A 1 191 ? 24.021 2.098 -11.228 1.00 57.84 191 ASP A O 1
ATOM 1565 N N . GLN A 1 192 ? 25.453 2.515 -9.571 1.00 55.88 192 GLN A N 1
ATOM 1566 C CA . GLN A 1 192 ? 26.266 1.310 -9.790 1.00 55.88 192 GLN A CA 1
ATOM 1567 C C . GLN A 1 192 ? 25.506 -0.021 -9.628 1.00 55.88 192 GLN A C 1
ATOM 1569 O O . GLN A 1 192 ? 26.073 -1.081 -9.884 1.00 55.88 192 GLN A O 1
ATOM 1574 N N . SER A 1 193 ? 24.227 -0.005 -9.226 1.00 73.44 193 SER A N 1
ATOM 1575 C CA . SER A 1 193 ? 23.428 -1.231 -9.107 1.00 73.44 193 SER A CA 1
ATOM 1576 C C . SER A 1 193 ? 21.960 -1.091 -9.537 1.00 73.44 193 SER A C 1
ATOM 1578 O O . SER A 1 193 ? 21.080 -1.712 -8.949 1.00 73.44 193 SER A O 1
ATOM 1580 N N . ILE A 1 194 ? 21.678 -0.344 -10.613 1.00 75.94 194 ILE A N 1
ATOM 1581 C CA . ILE A 1 194 ? 20.330 -0.220 -11.218 1.00 75.94 194 ILE A CA 1
ATOM 1582 C C . ILE A 1 194 ? 19.599 -1.574 -11.320 1.00 75.94 194 ILE A C 1
ATOM 1584 O O . ILE A 1 194 ? 18.452 -1.693 -10.894 1.00 75.94 194 ILE A O 1
ATOM 1588 N N . ILE A 1 195 ? 20.283 -2.623 -11.792 1.00 80.75 195 ILE A N 1
ATOM 1589 C CA . ILE A 1 195 ? 19.734 -3.989 -11.892 1.00 80.75 195 ILE A CA 1
ATOM 1590 C C . ILE A 1 195 ? 19.309 -4.529 -10.521 1.00 80.75 195 ILE A C 1
ATOM 1592 O O . ILE A 1 195 ? 18.245 -5.134 -10.386 1.00 80.75 195 ILE A O 1
ATOM 1596 N N . GLN A 1 196 ? 20.142 -4.340 -9.497 1.00 82.62 196 GLN A N 1
ATOM 1597 C CA . GLN A 1 196 ? 19.864 -4.803 -8.138 1.00 82.62 196 GLN A CA 1
ATOM 1598 C C . GLN A 1 196 ? 18.683 -4.044 -7.534 1.00 82.62 196 GLN A C 1
ATOM 1600 O O . GLN A 1 196 ? 17.793 -4.676 -6.967 1.00 82.62 196 GLN A O 1
ATOM 1605 N N . ASN A 1 197 ? 18.645 -2.726 -7.726 1.00 83.25 197 ASN A N 1
ATOM 1606 C CA . ASN A 1 197 ? 17.557 -1.868 -7.278 1.00 83.25 197 ASN A CA 1
ATOM 1607 C C . ASN A 1 197 ? 16.237 -2.286 -7.930 1.00 83.25 197 ASN A C 1
ATOM 1609 O O . ASN A 1 197 ? 15.290 -2.617 -7.222 1.00 83.25 197 ASN A O 1
ATOM 1613 N N . TYR A 1 198 ? 16.192 -2.405 -9.260 1.00 85.62 198 TYR A N 1
ATOM 1614 C CA . TYR A 1 198 ? 15.006 -2.891 -9.970 1.00 85.62 198 TYR A CA 1
ATOM 1615 C C . TYR A 1 198 ? 14.553 -4.262 -9.483 1.00 85.62 198 TYR A C 1
ATOM 1617 O O . TYR A 1 198 ? 13.381 -4.448 -9.164 1.00 85.62 198 TYR A O 1
ATOM 1625 N N . SER A 1 199 ? 15.480 -5.217 -9.384 1.00 86.12 199 SER A N 1
ATOM 1626 C CA . SER A 1 199 ? 15.163 -6.578 -8.941 1.00 86.12 199 SER A CA 1
ATOM 1627 C C . SER A 1 199 ? 14.528 -6.580 -7.551 1.00 86.12 199 SER A C 1
ATOM 1629 O O . SER A 1 199 ? 13.568 -7.308 -7.299 1.00 86.12 199 SER A O 1
ATOM 1631 N N . GLN A 1 200 ? 15.035 -5.729 -6.660 1.00 87.00 200 GLN A N 1
ATOM 1632 C CA . GLN A 1 200 ? 14.537 -5.576 -5.303 1.00 87.00 200 GLN A CA 1
ATOM 1633 C C . GLN A 1 200 ? 13.150 -4.915 -5.258 1.00 87.00 200 GLN A C 1
ATOM 1635 O O . GLN A 1 200 ? 12.274 -5.385 -4.526 1.00 87.00 200 GLN A O 1
ATOM 1640 N N . LEU A 1 201 ? 12.925 -3.860 -6.050 1.00 89.06 201 LEU A N 1
ATOM 1641 C CA . LEU A 1 201 ? 11.629 -3.178 -6.148 1.00 89.06 201 LEU A CA 1
ATOM 1642 C C . LEU A 1 201 ? 10.561 -4.104 -6.745 1.00 89.06 201 LEU A C 1
ATOM 1644 O O . LEU A 1 201 ? 9.467 -4.216 -6.192 1.00 89.06 201 LEU A O 1
ATOM 1648 N N . ILE A 1 202 ? 10.898 -4.839 -7.806 1.00 88.88 202 ILE A N 1
ATOM 1649 C CA . ILE A 1 202 ? 10.030 -5.849 -8.426 1.00 88.88 202 ILE A CA 1
ATOM 1650 C C . ILE A 1 202 ? 9.681 -6.942 -7.420 1.00 88.88 202 ILE A C 1
ATOM 1652 O O . ILE A 1 202 ? 8.508 -7.262 -7.238 1.00 88.88 202 ILE A O 1
ATOM 1656 N N . TYR A 1 203 ? 10.678 -7.491 -6.723 1.00 87.69 203 TYR A N 1
ATOM 1657 C CA . TYR A 1 203 ? 10.457 -8.540 -5.731 1.00 87.69 203 TYR A CA 1
ATOM 1658 C C . TYR A 1 203 ? 9.518 -8.087 -4.607 1.00 87.69 203 TYR A C 1
ATOM 1660 O O . TYR A 1 203 ? 8.545 -8.776 -4.295 1.00 87.69 203 TYR A O 1
ATOM 1668 N N . ASN A 1 204 ? 9.761 -6.909 -4.028 1.00 88.06 204 ASN A N 1
ATOM 1669 C CA . ASN A 1 204 ? 8.904 -6.366 -2.976 1.00 88.06 204 ASN A CA 1
ATOM 1670 C C . ASN A 1 204 ? 7.480 -6.076 -3.484 1.00 88.06 204 ASN A C 1
ATOM 1672 O O . ASN A 1 204 ? 6.511 -6.386 -2.790 1.00 88.06 204 ASN A O 1
ATOM 1676 N N . THR A 1 205 ? 7.341 -5.554 -4.706 1.00 90.19 205 THR A N 1
ATOM 1677 C CA . THR A 1 205 ? 6.032 -5.296 -5.329 1.00 90.19 205 THR A CA 1
ATOM 1678 C C . THR A 1 205 ? 5.263 -6.596 -5.557 1.00 90.19 205 THR A C 1
ATOM 1680 O O . THR A 1 205 ? 4.092 -6.690 -5.199 1.00 90.19 205 THR A O 1
ATOM 1683 N N . LEU A 1 206 ? 5.919 -7.648 -6.055 1.00 87.06 206 LEU A N 1
ATOM 1684 C CA . LEU A 1 206 ? 5.303 -8.967 -6.236 1.00 87.06 206 LEU A CA 1
ATOM 1685 C C . LEU A 1 206 ? 4.871 -9.598 -4.908 1.00 87.06 206 LEU A C 1
ATOM 1687 O O . LEU A 1 206 ? 3.804 -10.210 -4.844 1.00 87.06 206 LEU A O 1
ATOM 1691 N N . ARG A 1 207 ? 5.657 -9.436 -3.835 1.00 85.25 207 ARG A N 1
ATOM 1692 C CA . ARG A 1 207 ? 5.256 -9.882 -2.489 1.00 85.25 207 ARG A CA 1
ATOM 1693 C C . ARG A 1 207 ? 3.985 -9.176 -2.023 1.00 85.25 207 ARG A C 1
ATOM 1695 O O . ARG A 1 207 ? 3.075 -9.848 -1.544 1.00 85.25 207 ARG A O 1
ATOM 1702 N N . LEU A 1 208 ? 3.908 -7.856 -2.200 1.00 88.75 208 LEU A N 1
ATOM 1703 C CA . LEU A 1 208 ? 2.722 -7.062 -1.864 1.00 88.75 208 LEU A CA 1
ATOM 1704 C C . LEU A 1 208 ? 1.501 -7.484 -2.688 1.00 88.75 208 LEU A C 1
ATOM 1706 O O . LEU A 1 208 ? 0.431 -7.709 -2.129 1.00 88.75 208 LEU A O 1
ATOM 1710 N N . LEU A 1 209 ? 1.667 -7.646 -4.001 1.00 88.62 209 LEU A N 1
ATOM 1711 C CA . LEU A 1 209 ? 0.608 -8.090 -4.907 1.00 88.62 209 LEU A CA 1
ATOM 1712 C C . LEU A 1 209 ? 0.066 -9.475 -4.523 1.00 88.62 209 LEU A C 1
ATOM 1714 O O . LEU A 1 209 ? -1.149 -9.664 -4.478 1.00 88.62 209 LEU A O 1
ATOM 1718 N N . ARG A 1 210 ? 0.945 -10.428 -4.188 1.00 83.38 210 ARG A N 1
ATOM 1719 C CA . ARG A 1 210 ? 0.554 -11.774 -3.732 1.00 83.38 210 ARG A CA 1
ATOM 1720 C C . ARG A 1 210 ? -0.165 -11.748 -2.394 1.00 83.38 210 ARG A C 1
ATOM 1722 O O . ARG A 1 210 ? -1.235 -12.324 -2.273 1.00 83.38 210 ARG A O 1
ATOM 1729 N N . ALA A 1 211 ? 0.374 -11.024 -1.417 1.00 81.81 211 ALA A N 1
ATOM 1730 C CA . ALA A 1 211 ? -0.266 -10.844 -0.116 1.00 81.81 211 ALA A CA 1
ATOM 1731 C C . ALA A 1 211 ? -1.682 -10.255 -0.210 1.00 81.81 211 ALA A C 1
ATOM 1733 O O . ALA A 1 211 ? -2.529 -10.484 0.650 1.00 81.81 211 ALA A O 1
ATOM 1734 N N . ARG A 1 212 ? -1.926 -9.475 -1.261 1.00 85.31 212 ARG A N 1
ATOM 1735 C CA . ARG A 1 212 ? -3.197 -8.818 -1.560 1.00 85.31 212 ARG A CA 1
ATOM 1736 C C . ARG A 1 212 ? -4.110 -9.632 -2.473 1.00 85.31 212 ARG A C 1
ATOM 1738 O O . ARG A 1 212 ? -5.183 -9.133 -2.803 1.00 85.31 212 ARG A O 1
ATOM 1745 N N . ASN A 1 213 ? -3.703 -10.835 -2.880 1.00 84.94 213 ASN A N 1
ATOM 1746 C CA . ASN A 1 213 ? -4.404 -11.675 -3.854 1.00 84.94 213 ASN A CA 1
ATOM 1747 C C . ASN A 1 213 ? -4.670 -10.957 -5.193 1.00 84.94 213 ASN A C 1
ATOM 1749 O O . ASN A 1 213 ? -5.703 -11.163 -5.824 1.00 84.94 213 ASN A O 1
ATOM 1753 N N . LEU A 1 214 ? -3.745 -10.093 -5.624 1.00 86.12 214 LEU A N 1
ATOM 1754 C CA . LEU A 1 214 ? -3.825 -9.357 -6.896 1.00 86.12 214 LEU A CA 1
ATOM 1755 C C . LEU A 1 214 ? -3.117 -10.063 -8.054 1.00 86.12 214 LEU A C 1
ATOM 1757 O O . LEU A 1 214 ? -3.148 -9.582 -9.184 1.00 86.12 214 LEU A O 1
ATOM 1761 N N . VAL A 1 215 ? -2.467 -11.185 -7.762 1.00 82.06 215 VAL A N 1
ATOM 1762 C CA . VAL A 1 215 ? -1.767 -12.048 -8.709 1.00 82.06 215 VAL A CA 1
ATOM 1763 C C . VAL A 1 215 ? -2.037 -13.486 -8.290 1.00 82.06 215 VAL A C 1
ATOM 1765 O O . VAL A 1 215 ? -1.940 -13.798 -7.103 1.00 82.06 215 VAL A O 1
ATOM 1768 N N . SER A 1 216 ? -2.367 -14.354 -9.247 1.00 74.94 216 SER A N 1
ATOM 1769 C CA . SER A 1 216 ? -2.528 -15.787 -8.976 1.00 74.94 216 SER A CA 1
ATOM 1770 C C . SER A 1 216 ? -1.187 -16.432 -8.584 1.00 74.94 216 SER A C 1
ATOM 1772 O O . SER A 1 216 ? -0.117 -16.042 -9.057 1.00 74.94 216 SER A O 1
ATOM 1774 N N . GLU A 1 217 ? -1.228 -17.435 -7.707 1.00 67.19 217 GLU A N 1
ATOM 1775 C CA . GLU A 1 217 ? -0.033 -18.144 -7.232 1.00 67.19 217 GLU A CA 1
ATOM 1776 C C . GLU A 1 217 ? 0.746 -18.829 -8.367 1.00 67.19 217 GLU A C 1
ATOM 1778 O O . GLU A 1 217 ? 1.967 -18.973 -8.273 1.00 67.19 217 GLU A O 1
ATOM 1783 N N . SER A 1 218 ? 0.054 -19.194 -9.451 1.00 66.62 218 SER A N 1
ATOM 1784 C CA . SER A 1 218 ? 0.590 -19.925 -10.604 1.00 66.62 218 SER A CA 1
ATOM 1785 C C . SER A 1 218 ? 1.169 -19.045 -11.720 1.00 66.62 218 SER A C 1
ATOM 1787 O O . SER A 1 218 ? 1.670 -19.582 -12.707 1.00 66.62 218 SER A O 1
ATOM 1789 N N . VAL A 1 219 ? 1.121 -17.713 -11.602 1.00 67.88 219 VAL A N 1
ATOM 1790 C CA . VAL A 1 219 ? 1.531 -16.815 -12.698 1.00 67.88 219 VAL A CA 1
ATOM 1791 C C . VAL A 1 219 ? 3.053 -16.753 -12.837 1.00 67.88 219 VAL A C 1
ATOM 1793 O O . VAL A 1 219 ? 3.781 -16.528 -11.864 1.00 67.88 219 VAL A O 1
ATOM 1796 N N . SER A 1 220 ? 3.532 -16.888 -14.076 1.00 74.44 220 SER A N 1
ATOM 1797 C CA . SER A 1 220 ? 4.934 -16.683 -14.439 1.00 74.44 220 SER A CA 1
ATOM 1798 C C . SER A 1 220 ? 5.349 -15.221 -14.250 1.00 74.44 220 SER A C 1
ATOM 1800 O O . SER A 1 220 ? 4.768 -14.301 -14.824 1.00 74.44 220 SER A O 1
ATOM 1802 N N . ILE A 1 221 ? 6.421 -14.999 -13.487 1.00 75.88 221 ILE A N 1
ATOM 1803 C CA . ILE A 1 221 ? 7.015 -13.667 -13.258 1.00 75.88 221 ILE A CA 1
ATOM 1804 C C . ILE A 1 221 ? 7.393 -13.002 -14.578 1.00 75.88 221 ILE A C 1
ATOM 1806 O O . ILE A 1 221 ? 7.247 -11.793 -14.733 1.00 75.88 221 ILE A O 1
ATOM 1810 N N . ARG A 1 222 ? 7.882 -13.803 -15.531 1.00 77.62 222 ARG A N 1
ATOM 1811 C CA . ARG A 1 222 ? 8.276 -13.322 -16.851 1.00 77.62 222 ARG A CA 1
ATOM 1812 C C . ARG A 1 222 ? 7.093 -12.685 -17.568 1.00 77.62 222 ARG A C 1
ATOM 1814 O O . ARG A 1 222 ? 7.243 -11.602 -18.118 1.00 77.62 222 ARG A O 1
ATOM 1821 N N . ASP A 1 223 ? 5.924 -13.315 -17.507 1.00 78.19 223 ASP A N 1
ATOM 1822 C CA . ASP A 1 223 ? 4.720 -12.806 -18.164 1.00 78.19 223 ASP A CA 1
ATOM 1823 C C . ASP A 1 223 ? 4.227 -11.520 -17.505 1.00 78.19 223 ASP A C 1
ATOM 1825 O O . ASP A 1 223 ? 3.828 -10.589 -18.205 1.00 78.19 223 ASP A O 1
ATOM 1829 N N . ILE A 1 224 ? 4.324 -11.431 -16.173 1.00 81.06 224 ILE A N 1
ATOM 1830 C CA . ILE A 1 224 ? 4.012 -10.201 -15.435 1.00 81.06 224 ILE A CA 1
ATOM 1831 C C . ILE A 1 224 ? 4.934 -9.064 -15.885 1.00 81.06 224 ILE A C 1
ATOM 1833 O O . ILE A 1 224 ? 4.449 -7.989 -16.229 1.00 81.06 224 ILE A O 1
ATOM 1837 N N . LEU A 1 225 ? 6.248 -9.300 -15.938 1.00 81.00 225 LEU A N 1
ATOM 1838 C CA . LEU A 1 225 ? 7.221 -8.278 -16.335 1.00 81.00 225 LEU A CA 1
ATOM 1839 C C . LEU A 1 225 ? 7.078 -7.869 -17.806 1.00 81.00 225 LEU A C 1
ATOM 1841 O O . LEU A 1 225 ? 7.196 -6.691 -18.127 1.00 81.00 225 LEU A O 1
ATOM 1845 N N . ILE A 1 226 ? 6.764 -8.806 -18.705 1.00 80.25 226 ILE A N 1
ATOM 1846 C CA . ILE A 1 226 ? 6.518 -8.498 -20.121 1.00 80.25 226 ILE A CA 1
ATOM 1847 C C . ILE A 1 226 ? 5.267 -7.626 -20.287 1.00 80.25 226 ILE A C 1
ATOM 1849 O O . ILE A 1 226 ? 5.272 -6.720 -21.120 1.00 80.25 226 ILE A O 1
ATOM 1853 N N . ARG A 1 227 ? 4.196 -7.885 -19.530 1.00 80.12 227 ARG A N 1
ATOM 1854 C CA . ARG A 1 227 ? 2.900 -7.207 -19.704 1.00 80.12 227 ARG A CA 1
ATOM 1855 C C . ARG A 1 227 ? 2.796 -5.891 -18.953 1.00 80.12 227 ARG A C 1
ATOM 1857 O O . ARG A 1 227 ? 2.312 -4.920 -19.520 1.00 80.12 227 ARG A O 1
ATOM 1864 N N . TYR A 1 228 ? 3.216 -5.888 -17.694 1.00 82.94 228 TYR A N 1
ATOM 1865 C CA . TYR A 1 228 ? 2.954 -4.793 -16.768 1.00 82.94 228 TYR A CA 1
ATOM 1866 C C . TYR A 1 228 ? 4.209 -4.021 -16.384 1.00 82.94 228 TYR A C 1
ATOM 1868 O O . TYR A 1 228 ? 4.077 -2.844 -16.089 1.00 82.94 228 TYR A O 1
ATOM 1876 N N . ASP A 1 229 ? 5.393 -4.648 -16.403 1.00 86.88 229 ASP A N 1
ATOM 1877 C CA . ASP A 1 229 ? 6.640 -4.060 -15.880 1.00 86.88 229 ASP A CA 1
ATOM 1878 C C . ASP A 1 229 ? 6.453 -3.460 -14.458 1.00 86.88 229 ASP A C 1
ATOM 1880 O O . ASP A 1 229 ? 5.443 -3.705 -13.789 1.00 86.88 229 ASP A O 1
ATOM 1884 N N . LEU A 1 230 ? 7.440 -2.747 -13.913 1.00 88.38 230 LEU A N 1
ATOM 1885 C CA . LEU A 1 230 ? 7.363 -2.168 -12.568 1.00 88.38 230 LEU A CA 1
ATOM 1886 C C . LEU A 1 230 ? 6.282 -1.084 -12.456 1.00 88.38 230 LEU A C 1
ATOM 1888 O O . LEU A 1 230 ? 5.530 -1.060 -11.480 1.00 88.38 230 LEU A O 1
ATOM 1892 N N . ASP A 1 231 ? 6.186 -0.214 -13.453 1.00 88.88 231 ASP A N 1
ATOM 1893 C CA . ASP A 1 231 ? 5.243 0.901 -13.502 1.00 88.88 231 ASP A CA 1
ATOM 1894 C C . ASP A 1 231 ? 3.781 0.431 -13.539 1.00 88.88 231 ASP A C 1
ATOM 1896 O O . ASP A 1 231 ? 2.968 0.860 -12.712 1.00 88.88 231 ASP A O 1
ATOM 1900 N N . GLY A 1 232 ? 3.453 -0.528 -14.404 1.00 88.44 232 GLY A N 1
ATOM 1901 C CA . GLY A 1 232 ? 2.122 -1.125 -14.453 1.00 88.44 232 GLY A CA 1
ATOM 1902 C C . GLY A 1 232 ? 1.798 -1.935 -13.201 1.00 88.44 232 GLY A C 1
ATOM 1903 O O . GLY A 1 232 ? 0.688 -1.819 -12.676 1.00 88.44 232 GLY A O 1
ATOM 1904 N N . MET A 1 233 ? 2.750 -2.698 -12.648 1.00 90.44 233 MET A N 1
ATOM 1905 C CA . MET A 1 233 ? 2.527 -3.406 -11.378 1.00 90.44 233 MET A CA 1
ATOM 1906 C C . MET A 1 233 ? 2.141 -2.444 -10.245 1.00 90.44 233 MET A C 1
ATOM 1908 O O . MET A 1 233 ? 1.211 -2.732 -9.486 1.00 90.44 233 MET A O 1
ATOM 1912 N N . LEU A 1 234 ? 2.810 -1.293 -10.143 1.00 92.12 234 LEU A N 1
ATOM 1913 C CA . LEU A 1 234 ? 2.512 -0.278 -9.129 1.00 92.12 234 LEU A CA 1
ATOM 1914 C C . LEU A 1 234 ? 1.164 0.397 -9.359 1.00 92.12 234 LEU A C 1
ATOM 1916 O O . LEU A 1 234 ? 0.397 0.566 -8.408 1.00 92.12 234 LEU A O 1
ATOM 1920 N N . TYR A 1 235 ? 0.838 0.732 -10.608 1.00 91.38 235 TYR A N 1
ATOM 1921 C CA . TYR A 1 235 ? -0.470 1.284 -10.945 1.00 91.38 235 TYR A CA 1
ATOM 1922 C C . TYR A 1 235 ? -1.599 0.334 -10.536 1.00 91.38 235 TYR A C 1
ATOM 1924 O O . TYR A 1 235 ? -2.498 0.719 -9.785 1.00 91.38 235 TYR A O 1
ATOM 1932 N N . HIS A 1 236 ? -1.526 -0.929 -10.952 1.00 90.19 236 HIS A N 1
ATOM 1933 C CA . HIS A 1 236 ? -2.529 -1.934 -10.609 1.00 90.19 236 HIS A CA 1
ATOM 1934 C C . HIS A 1 236 ? -2.623 -2.176 -9.100 1.00 90.19 236 HIS A C 1
ATOM 1936 O O . HIS A 1 236 ? -3.729 -2.263 -8.560 1.00 90.19 236 HIS A O 1
ATOM 1942 N N . PHE A 1 237 ? -1.488 -2.204 -8.398 1.00 92.12 237 PHE A N 1
ATOM 1943 C CA . PHE A 1 237 ? -1.461 -2.299 -6.942 1.00 92.12 237 PHE A CA 1
ATOM 1944 C C . PHE A 1 237 ? -2.182 -1.115 -6.277 1.00 92.12 237 PHE A C 1
ATOM 1946 O O . PHE A 1 237 ? -3.060 -1.324 -5.437 1.00 92.12 237 PHE A O 1
ATOM 1953 N N . SER A 1 238 ? -1.885 0.117 -6.705 1.00 92.62 238 SER A N 1
ATOM 1954 C CA . SER A 1 238 ? -2.507 1.340 -6.176 1.00 92.62 238 SER A CA 1
ATOM 1955 C C . SER A 1 238 ? -4.020 1.399 -6.410 1.00 92.62 238 SER A C 1
ATOM 1957 O O . SER A 1 238 ? -4.775 1.881 -5.566 1.00 92.62 238 SER A O 1
ATOM 1959 N N . ARG A 1 239 ? -4.483 0.860 -7.545 1.00 91.12 239 ARG A N 1
ATOM 1960 C CA . ARG A 1 239 ? -5.899 0.822 -7.928 1.00 91.12 239 ARG A CA 1
ATOM 1961 C C . ARG A 1 239 ? -6.627 -0.411 -7.406 1.00 91.12 239 ARG A C 1
ATOM 1963 O O . ARG A 1 239 ? -7.835 -0.513 -7.599 1.00 91.12 239 ARG A O 1
ATOM 1970 N N . ASN A 1 240 ? -5.919 -1.319 -6.729 1.00 88.31 240 ASN A N 1
ATOM 1971 C CA . ASN A 1 240 ? -6.452 -2.602 -6.282 1.00 88.31 240 ASN A CA 1
ATOM 1972 C C . ASN A 1 240 ? -7.068 -3.417 -7.440 1.00 88.31 240 ASN A C 1
ATOM 1974 O O . ASN A 1 240 ? -8.154 -3.982 -7.311 1.00 88.31 240 ASN A O 1
ATOM 1978 N N . ILE A 1 241 ? -6.390 -3.432 -8.590 1.00 88.50 241 ILE A N 1
ATOM 1979 C CA . ILE A 1 241 ? -6.820 -4.138 -9.800 1.00 88.50 241 ILE A CA 1
ATOM 1980 C C . ILE A 1 241 ? -5.996 -5.417 -9.934 1.00 88.50 241 ILE A C 1
ATOM 1982 O O . ILE A 1 241 ? -4.768 -5.380 -9.868 1.00 88.50 241 ILE A O 1
ATOM 1986 N N . PHE A 1 242 ? -6.672 -6.543 -10.154 1.00 84.94 242 PHE A N 1
ATOM 1987 C CA . PHE A 1 242 ? -6.023 -7.826 -10.415 1.00 84.94 242 PHE A CA 1
ATOM 1988 C C . PHE A 1 242 ? -5.183 -7.754 -11.702 1.00 84.94 242 PHE A C 1
ATOM 1990 O O . PHE A 1 242 ? -5.661 -7.255 -12.724 1.00 84.94 242 PHE A O 1
ATOM 1997 N N . LEU A 1 243 ? -3.943 -8.248 -11.666 1.00 80.94 243 LEU A N 1
ATOM 1998 C CA . LEU A 1 243 ? -3.130 -8.403 -12.874 1.00 80.94 243 LEU A CA 1
ATOM 1999 C C . LEU A 1 243 ? -3.687 -9.593 -13.657 1.00 80.94 243 LEU A C 1
ATOM 2001 O O . LEU A 1 243 ? -3.641 -10.720 -13.167 1.00 80.94 243 LEU A O 1
ATOM 2005 N N . SER A 1 244 ? -4.259 -9.358 -14.842 1.00 63.31 244 SER A N 1
ATOM 2006 C CA . SER A 1 244 ? -4.884 -10.435 -15.611 1.00 63.31 244 SER A CA 1
ATOM 2007 C C . SER A 1 244 ? -3.845 -11.490 -16.002 1.00 63.31 244 SER A C 1
ATOM 2009 O O . SER A 1 244 ? -2.830 -11.194 -16.636 1.00 63.31 244 SER A O 1
ATOM 2011 N N . SER A 1 245 ? -4.098 -12.741 -15.605 1.00 53.75 245 SER A N 1
ATOM 2012 C CA . SER A 1 245 ? -3.311 -13.893 -16.031 1.00 53.75 245 SER A CA 1
ATOM 2013 C C . SER A 1 245 ? -3.870 -14.449 -17.340 1.00 53.75 245 SER A C 1
ATOM 2015 O O . SER A 1 245 ? -5.080 -14.550 -17.539 1.00 53.75 245 SER A O 1
ATOM 2017 N N . LEU A 1 246 ? -2.972 -14.824 -18.248 1.00 48.69 246 LEU A N 1
ATOM 2018 C CA . LEU A 1 246 ? -3.188 -16.036 -19.026 1.00 48.69 246 LEU A CA 1
ATOM 2019 C C . LEU A 1 246 ? -2.666 -17.155 -18.128 1.00 48.69 246 LEU A C 1
ATOM 2021 O O . LEU A 1 246 ? -1.509 -17.107 -17.711 1.00 48.69 246 LEU A O 1
ATOM 2025 N N . ASP A 1 247 ? -3.536 -18.087 -17.752 1.00 48.75 247 ASP A N 1
ATOM 2026 C CA . ASP A 1 247 ? -3.187 -19.238 -16.919 1.00 48.75 247 ASP A CA 1
ATOM 2027 C C . ASP A 1 247 ? -2.339 -20.236 -17.724 1.00 48.75 247 ASP A C 1
ATOM 2029 O O . ASP A 1 247 ? -2.769 -21.345 -18.021 1.00 48.75 247 ASP A O 1
ATOM 2033 N N . ASP A 1 248 ? -1.118 -19.852 -18.090 1.00 49.53 248 ASP A N 1
ATOM 2034 C CA . ASP A 1 248 ? -0.122 -20.783 -18.613 1.00 49.53 248 ASP A CA 1
ATOM 2035 C C . ASP A 1 248 ? 0.732 -21.294 -17.451 1.00 49.53 248 ASP A C 1
ATOM 2037 O O . ASP A 1 248 ? 1.826 -20.817 -17.150 1.00 49.53 248 ASP A O 1
ATOM 2041 N N . ALA A 1 249 ? 0.211 -22.326 -16.786 1.00 47.69 249 ALA A N 1
ATOM 2042 C CA . ALA A 1 249 ? 0.854 -23.047 -15.685 1.00 47.69 249 ALA A CA 1
ATOM 2043 C C . ALA A 1 249 ? 2.150 -23.799 -16.084 1.00 47.69 249 ALA A C 1
ATOM 2045 O O . ALA A 1 249 ? 2.680 -24.583 -15.298 1.00 47.69 249 ALA A O 1
ATOM 2046 N N . SER A 1 250 ? 2.670 -23.599 -17.298 1.00 45.75 250 SER A N 1
ATOM 2047 C CA . SER A 1 250 ? 3.754 -24.407 -17.867 1.00 45.75 250 SER A CA 1
ATOM 2048 C C . SER A 1 250 ? 5.168 -23.942 -17.489 1.00 45.75 250 SER A C 1
ATOM 2050 O O . SER A 1 250 ? 6.108 -24.706 -17.680 1.00 45.75 250 SER A O 1
ATOM 2052 N N . ASN A 1 251 ? 5.342 -22.743 -16.910 1.00 47.97 251 ASN A N 1
ATOM 2053 C CA . ASN A 1 251 ? 6.661 -22.176 -16.568 1.00 47.97 251 ASN A CA 1
ATOM 2054 C C . ASN A 1 251 ? 6.682 -21.420 -15.221 1.00 47.97 251 ASN A C 1
ATOM 2056 O O . ASN A 1 251 ? 7.247 -20.328 -15.109 1.00 47.97 251 ASN A O 1
ATOM 2060 N N . ALA A 1 252 ? 6.064 -21.981 -14.181 1.00 52.41 252 ALA A N 1
ATOM 2061 C CA . ALA A 1 252 ? 6.054 -21.384 -12.846 1.00 52.41 252 ALA A CA 1
ATOM 2062 C C . ALA A 1 252 ? 7.446 -21.454 -12.179 1.00 52.41 252 ALA A C 1
ATOM 2064 O O . ALA A 1 252 ? 7.746 -22.361 -11.406 1.00 52.41 252 ALA A O 1
ATOM 2065 N N . TYR A 1 253 ? 8.314 -20.479 -12.456 1.00 54.09 253 TYR A N 1
ATOM 2066 C CA . TYR A 1 253 ? 9.484 -20.232 -11.615 1.00 54.09 253 TYR A CA 1
ATOM 2067 C C . TYR A 1 253 ? 9.028 -19.526 -10.329 1.00 54.09 253 TYR A C 1
ATOM 2069 O O . TYR A 1 253 ? 8.358 -18.493 -10.415 1.00 54.09 253 TYR A O 1
ATOM 2077 N N . PRO A 1 254 ? 9.386 -20.021 -9.129 1.00 62.88 254 PRO A N 1
ATOM 2078 C CA . PRO A 1 254 ? 9.085 -19.300 -7.898 1.00 62.88 254 PRO A CA 1
ATOM 2079 C C . PRO A 1 254 ? 9.787 -17.929 -7.919 1.00 62.88 254 PRO A C 1
ATOM 2081 O O . PRO A 1 254 ? 10.948 -17.856 -8.344 1.00 62.88 254 PRO A O 1
ATOM 2084 N N . PRO A 1 255 ? 9.139 -16.837 -7.462 1.00 67.12 255 PRO A N 1
ATOM 2085 C CA . PRO A 1 255 ? 9.744 -15.508 -7.418 1.00 67.12 255 PRO A CA 1
ATOM 2086 C C . PRO A 1 255 ? 10.709 -15.404 -6.262 1.00 67.12 255 PRO A C 1
ATOM 2088 O O . PRO A 1 255 ? 10.435 -14.774 -5.250 1.00 67.12 255 PRO A O 1
ATOM 2091 N N . THR A 1 256 ? 11.860 -16.036 -6.416 1.00 78.25 256 THR A N 1
ATOM 2092 C CA . THR A 1 256 ? 13.021 -15.729 -5.599 1.00 78.25 256 THR A CA 1
ATOM 2093 C C . THR A 1 256 ? 13.684 -14.473 -6.155 1.00 78.25 256 THR A C 1
ATOM 2095 O O . THR A 1 256 ? 13.666 -14.218 -7.364 1.00 78.25 256 THR A O 1
ATOM 2098 N N . LEU A 1 257 ? 14.313 -13.693 -5.277 1.00 80.06 257 LEU A N 1
ATOM 2099 C CA . LEU A 1 257 ? 15.075 -12.509 -5.676 1.00 80.06 257 LEU A CA 1
ATOM 2100 C C . LEU A 1 257 ? 16.147 -12.849 -6.729 1.00 80.06 257 LEU A C 1
ATOM 2102 O O . LEU A 1 257 ? 16.394 -12.064 -7.639 1.00 80.06 257 LEU A O 1
ATOM 2106 N N . GLN A 1 258 ? 16.745 -14.041 -6.646 1.00 81.06 258 GLN A N 1
ATOM 2107 C CA . GLN A 1 258 ? 17.747 -14.515 -7.601 1.00 81.06 258 GLN A CA 1
ATOM 2108 C C . GLN A 1 258 ? 17.160 -14.767 -8.997 1.00 81.06 258 GLN A C 1
ATOM 2110 O O . GLN A 1 258 ? 17.761 -14.349 -9.985 1.00 81.06 258 GLN A O 1
ATOM 2115 N N . ASN A 1 259 ? 15.974 -15.377 -9.089 1.00 79.50 259 ASN A N 1
ATOM 2116 C CA . ASN A 1 259 ? 15.290 -15.593 -10.369 1.00 79.50 259 ASN A CA 1
ATOM 2117 C C . ASN A 1 259 ? 14.876 -14.265 -11.010 1.00 79.50 259 ASN A C 1
ATOM 2119 O O . ASN A 1 259 ? 15.050 -14.076 -12.212 1.00 79.50 259 ASN A O 1
ATOM 2123 N N . ILE A 1 260 ? 14.383 -13.324 -10.199 1.00 82.44 260 ILE A N 1
ATOM 2124 C CA . ILE A 1 260 ? 14.052 -11.971 -10.660 1.00 82.44 260 ILE A CA 1
ATOM 2125 C C . ILE A 1 260 ? 15.307 -11.267 -11.167 1.00 82.44 260 ILE A C 1
ATOM 2127 O O . ILE A 1 260 ? 15.278 -10.701 -12.252 1.00 82.44 260 ILE A O 1
ATOM 2131 N N . LYS A 1 261 ? 16.425 -11.359 -10.441 1.00 83.94 261 LYS A N 1
ATOM 2132 C CA . LYS A 1 261 ? 17.690 -10.748 -10.860 1.00 83.94 261 LYS A CA 1
ATOM 2133 C C . LYS A 1 261 ? 18.154 -11.269 -12.220 1.00 83.94 261 LYS A C 1
ATOM 2135 O O . LYS A 1 261 ? 18.489 -10.466 -13.081 1.00 83.94 261 LYS A O 1
ATOM 2140 N N . LEU A 1 262 ? 18.107 -12.586 -12.439 1.00 81.88 262 LEU A N 1
ATOM 2141 C CA . LEU A 1 262 ? 18.443 -13.193 -13.734 1.00 81.88 262 LEU A CA 1
ATOM 2142 C C . LEU A 1 262 ? 17.517 -12.709 -14.861 1.00 81.88 262 LEU A C 1
ATOM 2144 O O . LEU A 1 262 ? 17.991 -12.396 -15.952 1.00 81.88 262 LEU A O 1
ATOM 2148 N N . LEU A 1 263 ? 16.211 -12.608 -14.592 1.00 81.31 263 LEU A N 1
ATOM 2149 C CA . LEU A 1 263 ? 15.230 -12.099 -15.554 1.00 81.31 263 LEU A CA 1
ATOM 2150 C C . LEU A 1 263 ? 15.488 -10.631 -15.904 1.00 81.31 263 LEU A C 1
ATOM 2152 O O . LEU A 1 263 ? 15.587 -10.307 -17.083 1.00 81.31 263 LEU A O 1
ATOM 2156 N N . VAL A 1 264 ? 15.666 -9.765 -14.905 1.00 82.44 264 VAL A N 1
ATOM 2157 C CA . VAL A 1 264 ? 15.947 -8.335 -15.098 1.00 82.44 264 VAL A CA 1
ATOM 2158 C C . VAL A 1 264 ? 17.232 -8.140 -15.906 1.00 82.44 264 VAL A C 1
ATOM 2160 O O . VAL A 1 264 ? 17.235 -7.377 -16.867 1.00 82.44 264 VAL A O 1
ATOM 2163 N N . THR A 1 265 ? 18.298 -8.887 -15.596 1.00 81.81 265 THR A N 1
ATOM 2164 C CA . THR A 1 265 ? 19.546 -8.862 -16.379 1.00 81.81 265 THR A CA 1
ATOM 2165 C C . THR A 1 265 ? 19.340 -9.280 -17.837 1.00 81.81 265 THR A C 1
ATOM 2167 O O . THR A 1 265 ? 20.016 -8.751 -18.709 1.00 81.81 265 THR A O 1
ATOM 2170 N N . SER A 1 266 ? 18.409 -10.196 -18.126 1.00 79.12 266 SER A N 1
ATOM 2171 C CA . SER A 1 266 ? 18.101 -10.609 -19.506 1.00 79.12 266 SER A CA 1
ATOM 2172 C C . SER A 1 266 ? 17.212 -9.627 -20.281 1.00 79.12 266 SER A C 1
ATOM 2174 O O . SER A 1 266 ? 17.134 -9.722 -21.503 1.00 79.12 266 SER A O 1
ATOM 2176 N N . MET A 1 267 ? 16.505 -8.732 -19.580 1.00 73.75 267 MET A N 1
ATOM 2177 C CA . MET A 1 267 ? 15.521 -7.811 -20.165 1.00 73.75 267 MET A CA 1
ATOM 2178 C C . MET A 1 267 ? 16.073 -6.400 -20.374 1.00 73.75 267 MET A C 1
ATOM 2180 O O . MET A 1 267 ? 15.593 -5.702 -21.262 1.00 73.75 267 MET A O 1
ATOM 2184 N N . ILE A 1 268 ? 17.074 -5.989 -19.593 1.00 68.31 268 ILE A N 1
ATOM 2185 C CA . ILE A 1 268 ? 17.809 -4.744 -19.826 1.00 68.31 268 ILE A CA 1
ATOM 2186 C C . ILE A 1 268 ? 18.807 -5.014 -20.964 1.00 68.31 268 ILE A C 1
ATOM 2188 O O . ILE A 1 268 ? 19.691 -5.857 -20.786 1.00 68.31 268 ILE A O 1
ATOM 2192 N N . PRO A 1 269 ? 18.690 -4.351 -22.133 1.00 57.19 269 PRO A N 1
ATOM 2193 C CA . PRO A 1 269 ? 19.699 -4.451 -23.181 1.00 57.19 269 PRO A CA 1
ATOM 2194 C C . PRO A 1 269 ? 21.050 -4.065 -22.581 1.00 57.19 269 PRO A C 1
ATOM 2196 O O . PRO A 1 269 ? 21.130 -3.049 -21.893 1.00 57.19 269 PRO A O 1
ATOM 2199 N N . SER A 1 270 ? 22.080 -4.883 -22.798 1.00 47.38 270 SER A N 1
ATOM 2200 C CA . SER A 1 270 ? 23.436 -4.640 -22.299 1.00 47.38 270 SER A CA 1
ATOM 2201 C C . SER A 1 270 ? 23.855 -3.188 -22.554 1.00 47.38 270 SER A C 1
ATOM 2203 O O . SER A 1 270 ? 23.958 -2.790 -23.715 1.00 47.38 270 SER A O 1
ATOM 2205 N N . ILE A 1 271 ? 24.037 -2.435 -21.462 1.00 45.50 271 ILE A N 1
ATOM 2206 C CA . ILE A 1 271 ? 24.704 -1.125 -21.428 1.00 45.50 271 ILE A CA 1
ATOM 2207 C C . ILE A 1 271 ? 26.152 -1.306 -21.887 1.00 45.50 271 ILE A C 1
ATOM 2209 O O . ILE A 1 271 ? 26.772 -2.305 -21.449 1.00 45.50 271 ILE A O 1
#

Radius of gyration: 33.17 Å; chains: 1; bounding box: 44×112×69 Å

Organism: NCBI:txid1427455

Secondary structure (DSSP, 8-state):
-HHHHHHHHHHHHHHHHHHHHHHHHTT-SHHHHHHHHHHHHHHHHHHHHHHHHHHHHHHHHHHHHHHHHHHHHHHHHHHHHTTS--THHHHHHHHHHHHHHHHHHHHHHHHHHHHHHHHHHHHT-EEPPTTSS-TT-SEEETTEEPP-GGGGGGS-HHHHHHHHHHHHHHHHHHHHHTTPPPS-------GGGHHHHHHHHHHHHHHHHHHTT-S-TT--HHHHHHHTHHHHHHHHHHHT---PPP--GGG-----HHHHHHHHHHHS---

InterPro domains:
  IPR023261 Autophagy-related protein 14 [PR02030] (50-71)
  IPR023261 Autophagy-related protein 14 [PR02030] (138-156)
  IPR023261 Autophagy-related protein 14 [PR02030] (220-237)

pLDDT: mean 77.0, std 12.94, range [43.94, 93.5]